Protein AF-T1CBR9-F1 (afdb_monomer_lite)

pLDDT: mean 88.5, std 10.38, range [43.47, 97.81]

Structure (mmCIF, N/CA/C/O backbone):
data_AF-T1CBR9-F1
#
_entry.id   AF-T1CBR9-F1
#
loop_
_atom_site.group_PDB
_atom_site.id
_atom_site.type_symbol
_atom_site.label_atom_id
_atom_site.label_alt_id
_atom_site.label_comp_id
_atom_site.label_asym_id
_atom_site.label_entity_id
_atom_site.label_seq_id
_atom_site.pdbx_PDB_ins_code
_atom_site.Cartn_x
_atom_site.Cartn_y
_atom_site.Cartn_z
_atom_site.occupancy
_atom_site.B_iso_or_equiv
_atom_site.auth_seq_id
_atom_site.auth_comp_id
_atom_site.auth_asym_id
_atom_site.auth_atom_id
_atom_site.pdbx_PDB_model_num
ATOM 1 N N . TYR A 1 1 ? -6.348 -20.360 -2.034 1.00 46.31 1 TYR A N 1
ATOM 2 C CA . TYR A 1 1 ? -5.785 -20.995 -3.241 1.00 46.31 1 TYR A CA 1
ATOM 3 C C . TYR A 1 1 ? -4.478 -20.282 -3.532 1.00 46.31 1 TYR A C 1
ATOM 5 O O . TYR A 1 1 ? -4.525 -19.075 -3.687 1.00 46.31 1 TYR A O 1
ATOM 13 N N . TYR A 1 2 ? -3.333 -20.957 -3.460 1.00 43.47 2 TYR A N 1
ATOM 14 C CA . TYR A 1 2 ? -2.035 -20.371 -3.812 1.00 43.47 2 TYR A CA 1
ATOM 15 C C . TYR A 1 2 ? -1.711 -20.786 -5.248 1.00 43.47 2 TYR A C 1
ATOM 17 O O . TYR A 1 2 ? -1.922 -21.949 -5.593 1.00 43.47 2 TYR A O 1
ATOM 25 N N . TYR A 1 3 ? -1.219 -19.871 -6.085 1.00 48.34 3 TYR A N 1
ATOM 26 C CA . TYR A 1 3 ? -0.708 -20.262 -7.396 1.00 48.34 3 TYR A CA 1
ATOM 27 C C . TYR A 1 3 ? 0.531 -21.144 -7.201 1.00 48.34 3 TYR A C 1
ATOM 29 O O . TYR A 1 3 ? 1.512 -20.715 -6.599 1.00 48.34 3 TYR A O 1
ATOM 37 N N . LEU A 1 4 ? 0.485 -22.379 -7.708 1.00 58.00 4 LEU A N 1
ATOM 38 C CA . LEU A 1 4 ? 1.642 -23.286 -7.740 1.00 58.00 4 LEU A CA 1
ATOM 39 C C . LEU A 1 4 ? 2.726 -22.793 -8.716 1.00 58.00 4 LEU A C 1
ATOM 41 O O . LEU A 1 4 ? 3.880 -23.195 -8.616 1.00 58.00 4 LEU A O 1
ATOM 45 N N . GLN A 1 5 ? 2.356 -21.893 -9.627 1.00 50.75 5 GLN A N 1
ATOM 46 C CA . GLN A 1 5 ? 3.235 -21.210 -10.562 1.00 50.75 5 GLN A CA 1
ATOM 47 C C . GLN A 1 5 ? 2.623 -19.837 -10.861 1.00 50.75 5 GLN A C 1
ATOM 49 O O . GLN A 1 5 ? 1.450 -19.757 -11.219 1.00 50.75 5 GLN A O 1
ATOM 54 N N . ALA A 1 6 ? 3.383 -18.759 -10.664 1.00 61.00 6 ALA A N 1
ATOM 55 C CA . ALA A 1 6 ? 2.936 -17.417 -11.026 1.00 61.00 6 ALA A CA 1
ATOM 56 C C . ALA A 1 6 ? 2.775 -17.347 -12.554 1.00 61.00 6 ALA A C 1
ATOM 58 O O . ALA A 1 6 ? 3.758 -17.623 -13.251 1.00 61.00 6 ALA A O 1
ATOM 59 N N . PRO A 1 7 ? 1.582 -17.039 -13.096 1.00 63.16 7 PRO A N 1
ATOM 60 C CA . PRO A 1 7 ? 1.434 -16.843 -14.529 1.00 63.16 7 PRO A CA 1
ATOM 61 C C . PRO A 1 7 ? 2.343 -15.688 -14.957 1.00 63.16 7 PRO A C 1
ATOM 63 O O . PRO A 1 7 ? 2.210 -14.549 -14.499 1.00 63.16 7 PRO A O 1
ATOM 66 N N . GLN A 1 8 ? 3.319 -16.032 -15.790 1.00 75.19 8 GLN A N 1
ATOM 67 C CA . GLN A 1 8 ? 4.311 -15.127 -16.336 1.00 75.19 8 GLN A CA 1
ATOM 68 C C . GLN A 1 8 ? 4.245 -15.245 -17.854 1.00 75.19 8 GLN A C 1
ATOM 70 O O . GLN A 1 8 ? 4.547 -16.299 -18.413 1.00 75.19 8 GLN A O 1
ATOM 75 N N . GLU A 1 9 ? 3.872 -14.155 -18.508 1.00 84.50 9 GLU A N 1
ATOM 76 C CA . GLU A 1 9 ? 3.937 -14.017 -19.956 1.00 84.50 9 GLU A CA 1
ATOM 77 C C . GLU A 1 9 ? 5.184 -13.213 -20.309 1.00 84.50 9 GLU A C 1
ATOM 79 O O . GLU A 1 9 ? 5.493 -12.195 -19.682 1.00 84.50 9 GLU A O 1
ATOM 84 N N . GLN A 1 10 ? 5.940 -13.693 -21.294 1.00 88.69 10 GLN A N 1
ATOM 85 C CA . GLN A 1 10 ? 7.157 -13.029 -21.731 1.00 88.69 10 GLN A CA 1
ATOM 86 C C . GLN A 1 10 ? 7.245 -13.016 -23.253 1.00 88.69 10 GLN A C 1
ATOM 88 O O . GLN A 1 10 ? 7.215 -14.064 -23.898 1.00 88.69 10 GLN A O 1
ATOM 93 N N . TRP A 1 11 ? 7.420 -11.820 -23.804 1.00 90.19 11 TRP A N 1
ATOM 94 C CA . TRP A 1 11 ? 7.692 -11.580 -25.212 1.00 90.19 11 TRP A CA 1
ATOM 95 C C . TRP A 1 11 ? 9.107 -11.052 -25.356 1.00 90.19 11 TRP A C 1
ATOM 97 O O . TRP A 1 11 ? 9.492 -10.095 -24.688 1.00 90.19 11 TRP A O 1
ATOM 107 N N . TYR A 1 12 ? 9.886 -11.658 -26.244 1.00 92.38 12 TYR A N 1
ATOM 108 C CA . TYR A 1 12 ? 11.227 -11.185 -26.541 1.00 92.38 12 TYR A CA 1
ATOM 109 C C . TYR A 1 12 ? 11.427 -11.079 -28.048 1.00 92.38 12 TYR A C 1
ATOM 111 O O . TYR A 1 12 ? 10.974 -11.925 -28.818 1.00 92.38 12 TYR A O 1
ATOM 119 N N . ALA A 1 13 ? 12.126 -10.030 -28.461 1.00 95.06 13 ALA A N 1
ATOM 120 C CA . ALA A 1 13 ? 12.614 -9.862 -29.815 1.00 95.06 13 ALA A CA 1
ATOM 121 C C . ALA A 1 13 ? 14.115 -9.599 -29.751 1.00 95.06 13 ALA A C 1
ATOM 123 O O . ALA A 1 13 ? 14.583 -8.773 -28.966 1.00 95.06 13 ALA A O 1
ATOM 124 N N . TYR A 1 14 ? 14.864 -10.321 -30.574 1.00 95.88 14 TYR A N 1
ATOM 125 C CA . TYR A 1 14 ? 16.307 -10.194 -30.684 1.00 95.88 14 TYR A CA 1
ATOM 126 C C . TYR A 1 14 ? 16.679 -10.097 -32.157 1.00 95.88 14 TYR A C 1
ATOM 128 O O . TYR A 1 14 ? 16.212 -10.894 -32.971 1.00 95.88 14 TYR A O 1
ATOM 136 N N . SER A 1 15 ? 17.520 -9.126 -32.488 1.00 96.44 15 SER A N 1
ATOM 137 C CA . SER A 1 15 ? 18.059 -8.952 -33.829 1.00 96.44 15 SER A CA 1
ATOM 138 C C . SER A 1 15 ? 19.529 -8.595 -33.740 1.00 96.44 15 SER A C 1
ATOM 140 O O . SER A 1 15 ? 19.919 -7.732 -32.956 1.00 96.44 15 SER A O 1
ATOM 142 N N . GLN A 1 16 ? 20.333 -9.224 -34.586 1.00 96.19 16 GLN A N 1
ATOM 143 C CA . GLN A 1 16 ? 21.745 -8.918 -34.738 1.00 96.19 16 GLN A CA 1
ATOM 144 C C . GLN A 1 16 ? 22.075 -8.816 -36.222 1.00 96.19 16 GLN A C 1
ATOM 146 O O . GLN A 1 16 ? 21.581 -9.605 -37.028 1.00 96.19 16 GLN A O 1
ATOM 151 N N . ALA A 1 17 ? 22.903 -7.840 -36.581 1.00 95.88 17 ALA A N 1
ATOM 152 C CA . ALA A 1 17 ? 23.369 -7.662 -37.945 1.00 95.88 17 ALA A CA 1
ATOM 153 C C . ALA A 1 17 ? 24.861 -7.340 -37.970 1.00 95.88 17 ALA A C 1
ATOM 155 O O . ALA A 1 17 ? 25.377 -6.628 -37.110 1.00 95.88 17 ALA A O 1
ATOM 156 N N . HIS A 1 18 ? 25.527 -7.847 -39.003 1.00 95.00 18 HIS A N 1
ATOM 157 C CA . HIS A 1 18 ? 26.923 -7.564 -39.298 1.00 95.00 18 HIS A CA 1
ATOM 158 C C . HIS A 1 18 ? 27.036 -7.131 -40.749 1.00 95.00 18 HIS A C 1
ATOM 160 O O . HIS A 1 18 ? 26.486 -7.779 -41.642 1.00 95.00 18 HIS A O 1
ATOM 166 N N . TYR A 1 19 ? 27.758 -6.047 -40.991 1.00 95.12 19 TYR A N 1
ATOM 167 C CA . TYR A 1 19 ? 27.952 -5.526 -42.331 1.00 95.12 19 TYR A CA 1
ATOM 168 C C . TYR A 1 19 ? 29.403 -5.124 -42.546 1.00 95.12 19 TYR A C 1
ATOM 170 O O . TYR A 1 19 ? 29.947 -4.285 -41.835 1.00 95.12 19 TYR A O 1
ATOM 178 N N . ARG A 1 20 ? 30.042 -5.708 -43.559 1.00 95.62 20 ARG A N 1
ATOM 179 C CA . ARG A 1 20 ? 31.392 -5.321 -43.972 1.00 95.62 20 ARG A CA 1
ATOM 180 C C . ARG A 1 20 ? 31.287 -4.262 -45.051 1.00 95.62 20 ARG A C 1
ATOM 182 O O . ARG A 1 20 ? 30.868 -4.563 -46.165 1.00 95.62 20 ARG A O 1
ATOM 189 N N . PHE A 1 21 ? 31.696 -3.037 -44.734 1.00 90.06 21 PHE A N 1
ATOM 190 C CA . PHE A 1 21 ? 31.757 -1.972 -45.734 1.00 90.06 21 PHE A CA 1
ATOM 191 C C . PHE A 1 21 ? 32.837 -2.260 -46.780 1.00 90.06 21 PHE A C 1
ATOM 193 O O . PHE A 1 21 ? 32.664 -1.952 -47.956 1.00 90.06 21 PHE A O 1
ATOM 200 N N . ASN A 1 22 ? 33.957 -2.840 -46.347 1.00 89.50 22 ASN A N 1
ATOM 201 C CA . ASN A 1 22 ? 35.072 -3.276 -47.184 1.00 89.50 22 ASN A CA 1
ATOM 202 C C . ASN A 1 22 ? 35.927 -4.302 -46.408 1.00 89.50 22 ASN A C 1
ATOM 204 O O . ASN A 1 22 ? 35.535 -4.757 -45.335 1.00 89.50 22 ASN A O 1
ATOM 208 N N . SER A 1 23 ? 37.104 -4.667 -46.925 1.00 87.81 23 SER A N 1
ATOM 209 C CA . SER A 1 23 ? 38.013 -5.619 -46.262 1.00 87.81 23 SER A CA 1
ATOM 210 C C . SER A 1 23 ? 38.654 -5.106 -44.963 1.00 87.81 23 SER A C 1
ATOM 212 O O . SER A 1 23 ? 39.311 -5.882 -44.281 1.00 87.81 23 SER A O 1
ATOM 214 N N . HIS A 1 24 ? 38.479 -3.827 -44.622 1.00 89.25 24 HIS A N 1
ATOM 215 C CA . HIS A 1 24 ? 39.166 -3.142 -43.525 1.00 89.25 24 HIS A CA 1
ATOM 216 C C . HIS A 1 24 ? 38.219 -2.605 -42.443 1.00 89.25 24 HIS A C 1
ATOM 218 O O . HIS A 1 24 ? 38.698 -2.242 -41.373 1.00 89.25 24 HIS A O 1
ATOM 224 N N . VAL A 1 25 ? 36.905 -2.529 -42.697 1.00 93.62 25 VAL A N 1
ATOM 225 C CA . VAL A 1 25 ? 35.908 -1.976 -41.764 1.00 93.62 25 VAL A CA 1
ATOM 226 C C . VAL A 1 25 ? 34.647 -2.839 -41.741 1.00 93.62 25 VAL A C 1
ATOM 228 O O . VAL A 1 25 ? 34.012 -3.076 -42.775 1.00 93.62 25 VAL A O 1
ATOM 231 N N . GLU A 1 26 ? 34.258 -3.253 -40.540 1.00 96.44 26 GLU A N 1
ATOM 232 C CA . GLU A 1 26 ? 33.052 -4.017 -40.240 1.00 96.44 26 GLU A CA 1
ATOM 233 C C . GLU A 1 26 ? 32.201 -3.270 -39.207 1.00 96.44 26 GLU A C 1
ATOM 235 O O . GLU A 1 26 ? 32.718 -2.706 -38.243 1.00 96.44 26 GLU A O 1
ATOM 240 N N . PHE A 1 27 ? 30.894 -3.275 -39.433 1.00 96.75 27 PHE A N 1
ATOM 241 C CA . PHE A 1 27 ? 29.864 -2.804 -38.523 1.00 96.75 27 PHE A CA 1
ATOM 242 C C . PHE A 1 27 ? 29.137 -3.986 -37.906 1.00 96.75 27 PHE A C 1
ATOM 244 O O . PHE A 1 27 ? 28.814 -4.950 -38.605 1.00 96.75 27 PHE A O 1
ATOM 251 N N . ASP A 1 28 ? 28.830 -3.880 -36.624 1.00 97.19 28 ASP A N 1
ATOM 252 C CA . ASP A 1 28 ? 27.973 -4.804 -35.904 1.00 97.19 28 ASP A CA 1
ATOM 253 C C . ASP A 1 28 ? 26.889 -4.036 -35.148 1.00 97.19 28 ASP A C 1
ATOM 255 O O . ASP A 1 28 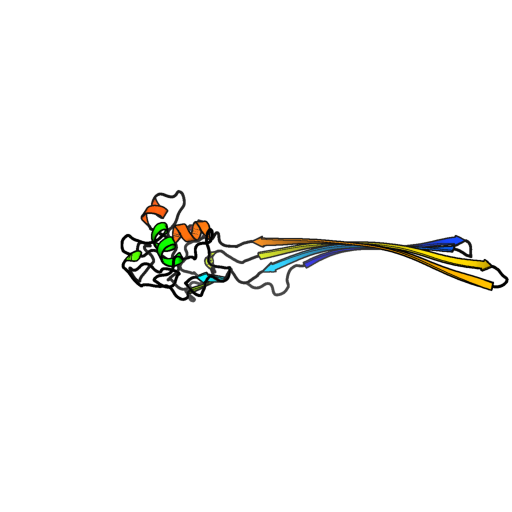? 27.087 -2.908 -34.704 1.00 97.19 28 ASP A O 1
ATOM 259 N N . THR A 1 29 ? 25.701 -4.620 -35.043 1.00 97.38 29 THR A N 1
ATOM 260 C CA . THR A 1 29 ? 24.634 -4.064 -34.215 1.00 97.38 29 THR A CA 1
ATOM 261 C C . THR A 1 29 ? 23.793 -5.169 -33.612 1.00 97.38 29 THR A C 1
ATOM 263 O O . THR A 1 29 ? 23.554 -6.201 -34.244 1.00 97.38 29 THR A O 1
ATOM 266 N N . THR A 1 30 ? 23.343 -4.941 -32.383 1.00 97.81 30 THR A N 1
ATOM 267 C CA . THR A 1 30 ? 22.457 -5.832 -31.641 1.00 97.81 30 THR A CA 1
ATOM 268 C C . THR A 1 30 ? 21.303 -5.025 -31.066 1.00 97.81 30 THR A C 1
ATOM 270 O O . THR A 1 30 ? 21.506 -3.977 -30.459 1.00 97.81 30 THR A O 1
ATOM 273 N N . VAL A 1 31 ? 20.083 -5.524 -31.228 1.00 97.44 31 VAL A N 1
ATOM 274 C CA . VAL A 1 31 ? 18.867 -4.937 -30.665 1.00 97.44 31 VAL A CA 1
ATOM 275 C C . VAL A 1 31 ? 18.120 -6.017 -29.902 1.00 97.44 31 VAL A C 1
ATOM 277 O O . VAL A 1 31 ? 17.902 -7.113 -30.421 1.00 97.44 31 VAL A O 1
ATOM 280 N N . LEU A 1 32 ? 17.718 -5.706 -28.673 1.00 96.88 32 LEU A N 1
ATOM 281 C CA . LEU A 1 32 ? 16.904 -6.580 -27.843 1.00 96.88 32 LEU A CA 1
ATOM 282 C C . LEU A 1 32 ? 15.733 -5.801 -27.253 1.00 96.88 32 LEU A C 1
ATOM 284 O O . LEU A 1 32 ? 15.892 -4.717 -26.693 1.00 96.88 32 LEU A O 1
ATOM 288 N N . TYR A 1 33 ? 14.553 -6.397 -27.350 1.00 96.50 33 TYR A N 1
ATOM 289 C CA . TYR A 1 33 ? 13.354 -5.969 -26.651 1.00 96.50 33 TYR A CA 1
ATOM 290 C C . TYR A 1 33 ? 12.824 -7.137 -25.828 1.00 96.50 33 TYR A C 1
ATOM 292 O O . TYR A 1 33 ? 12.762 -8.266 -26.313 1.00 96.50 33 TYR A O 1
ATOM 300 N N . ASN A 1 34 ? 12.462 -6.870 -24.581 1.00 95.25 34 ASN A N 1
ATOM 301 C CA . ASN A 1 34 ? 11.845 -7.843 -23.694 1.00 95.25 34 ASN A CA 1
ATOM 302 C C . ASN A 1 34 ? 10.672 -7.183 -22.971 1.00 95.25 34 ASN A C 1
ATOM 304 O O . ASN A 1 34 ? 10.862 -6.144 -22.336 1.00 95.25 34 ASN A O 1
ATOM 308 N N . ASP A 1 35 ? 9.497 -7.794 -23.048 1.00 94.62 35 ASP A N 1
ATOM 309 C CA . ASP A 1 35 ? 8.304 -7.430 -22.291 1.00 94.62 35 ASP A CA 1
ATOM 310 C C . ASP A 1 35 ? 7.904 -8.616 -21.421 1.00 94.62 35 ASP A C 1
ATOM 312 O O . ASP A 1 35 ? 7.740 -9.735 -21.913 1.00 94.62 35 ASP A O 1
ATOM 316 N N . ARG A 1 36 ? 7.798 -8.387 -20.118 1.00 93.62 36 ARG A N 1
ATOM 317 C CA . ARG A 1 36 ? 7.441 -9.413 -19.147 1.00 93.62 36 ARG A CA 1
ATOM 318 C C . ARG A 1 36 ? 6.308 -8.909 -18.275 1.00 93.62 36 ARG A C 1
ATOM 320 O O . ARG A 1 36 ? 6.536 -8.033 -17.436 1.00 93.62 36 ARG A O 1
ATOM 327 N N . THR A 1 37 ? 5.169 -9.577 -18.384 1.00 91.06 37 THR A N 1
ATOM 328 C CA . THR A 1 37 ? 4.030 -9.424 -17.483 1.00 91.06 37 THR A CA 1
ATOM 329 C C . THR A 1 37 ? 3.992 -10.610 -16.532 1.00 91.06 37 THR A C 1
ATOM 331 O O . THR A 1 37 ? 4.093 -11.769 -16.934 1.00 91.06 37 THR A O 1
ATOM 334 N N . SER A 1 38 ? 3.886 -10.332 -15.241 1.00 89.50 38 SER A N 1
ATOM 335 C CA . SER A 1 38 ? 3.845 -11.348 -14.193 1.00 89.50 38 SER A CA 1
ATOM 336 C C . SER A 1 38 ? 2.761 -10.998 -13.198 1.00 89.50 38 SER A C 1
ATOM 338 O O . SER A 1 38 ? 2.690 -9.858 -12.741 1.00 89.50 38 SER A O 1
ATOM 340 N N . GLN A 1 39 ? 1.979 -11.992 -12.789 1.00 88.38 39 GLN A N 1
ATOM 341 C CA . GLN A 1 39 ? 1.039 -11.846 -11.685 1.00 88.38 39 GLN A CA 1
ATOM 342 C C . GLN A 1 39 ? 1.341 -12.857 -10.590 1.00 88.38 39 GLN A C 1
ATOM 344 O O . GLN A 1 39 ? 1.513 -14.050 -10.834 1.00 88.38 39 GLN A O 1
ATOM 349 N N . THR A 1 40 ? 1.391 -12.369 -9.357 1.00 85.50 40 THR A N 1
ATOM 350 C CA . THR A 1 40 ? 1.575 -13.201 -8.170 1.00 85.50 40 THR A CA 1
ATOM 351 C C . THR A 1 40 ? 0.431 -12.958 -7.204 1.00 85.50 40 THR A C 1
ATOM 353 O O . THR A 1 40 ? -0.039 -11.833 -7.035 1.00 85.50 40 THR A O 1
ATOM 356 N N . GLN A 1 41 ? -0.018 -14.031 -6.562 1.00 84.50 41 GLN A N 1
ATOM 357 C CA . GLN A 1 41 ? -0.958 -13.929 -5.461 1.00 84.50 41 GLN A CA 1
ATOM 358 C C . GLN A 1 41 ? -0.182 -13.918 -4.158 1.00 84.50 41 GLN A C 1
ATOM 360 O O . GLN A 1 41 ? 0.479 -14.896 -3.799 1.00 84.50 41 GLN A O 1
ATOM 365 N N . LEU A 1 42 ? -0.281 -12.801 -3.456 1.00 80.81 42 LEU A N 1
ATOM 366 C CA . LEU A 1 42 ? 0.294 -12.625 -2.140 1.00 80.81 42 LEU A CA 1
ATOM 367 C C . LEU A 1 42 ? -0.701 -13.095 -1.078 1.00 80.81 42 LEU A C 1
ATOM 369 O O . LEU A 1 42 ? -1.901 -13.255 -1.314 1.00 80.81 42 LEU A O 1
ATOM 373 N N . ALA A 1 43 ? -0.188 -13.308 0.132 1.00 78.38 43 ALA A N 1
ATOM 374 C CA . ALA A 1 43 ? -1.065 -13.400 1.285 1.00 78.38 43 ALA A CA 1
ATOM 375 C C . ALA A 1 43 ? -1.891 -12.102 1.414 1.00 78.38 43 ALA A C 1
ATOM 377 O O . ALA A 1 43 ? -1.361 -11.029 1.084 1.00 78.38 43 ALA A O 1
ATOM 378 N N . PRO A 1 44 ? -3.139 -12.189 1.911 1.00 78.19 44 PRO A N 1
ATOM 379 C CA . PRO A 1 44 ? -3.932 -11.010 2.237 1.00 78.19 44 PRO A CA 1
ATOM 380 C C . PRO A 1 44 ? -3.172 -10.063 3.160 1.00 78.19 44 PRO A C 1
ATOM 382 O O . PRO A 1 44 ? -2.313 -10.511 3.936 1.00 78.19 44 PRO A O 1
ATOM 385 N N . THR A 1 45 ? -3.457 -8.768 3.044 1.00 78.88 45 THR A N 1
ATOM 386 C CA . THR A 1 45 ? -2.690 -7.738 3.740 1.00 78.88 45 THR A CA 1
ATOM 387 C C . THR A 1 45 ? -2.732 -7.970 5.251 1.00 78.88 45 THR A C 1
ATOM 389 O O . THR A 1 45 ? -3.790 -8.268 5.821 1.00 78.88 45 THR A O 1
ATOM 392 N N . PRO A 1 46 ? -1.577 -7.887 5.931 1.00 80.62 46 PRO A N 1
ATOM 393 C CA . PRO A 1 46 ? -1.558 -7.882 7.378 1.00 80.62 46 PRO A CA 1
ATOM 394 C C . PRO A 1 46 ? -2.010 -6.511 7.885 1.00 80.62 46 PRO A C 1
ATOM 396 O O . PRO A 1 46 ? -1.362 -5.499 7.630 1.00 80.62 46 PRO A O 1
ATOM 399 N N . LEU A 1 47 ? -3.079 -6.493 8.670 1.00 84.44 47 LEU A N 1
ATOM 400 C CA . LEU A 1 47 ? -3.407 -5.366 9.523 1.00 84.44 47 LEU A CA 1
ATOM 401 C C . LEU A 1 47 ? -2.558 -5.465 10.790 1.00 84.44 47 LEU A C 1
ATOM 403 O O . LEU A 1 47 ? -2.599 -6.484 11.483 1.00 84.44 47 LEU A O 1
ATOM 407 N N . VAL A 1 48 ? -1.794 -4.417 11.088 1.00 86.00 48 VAL A N 1
ATOM 408 C CA . VAL A 1 48 ? -0.966 -4.307 12.296 1.00 86.00 48 VAL A CA 1
ATOM 409 C C . VAL A 1 48 ? -1.304 -2.984 12.973 1.00 86.00 48 VAL A C 1
ATOM 411 O O . VAL A 1 48 ? -1.103 -1.926 12.386 1.00 86.00 48 VAL A O 1
ATOM 414 N N . MET A 1 49 ? -1.840 -3.032 14.190 1.00 88.31 49 MET A N 1
ATOM 415 C CA . MET A 1 49 ? -2.348 -1.863 14.914 1.00 88.31 49 MET A CA 1
ATOM 416 C C . MET A 1 49 ? -1.774 -1.768 16.328 1.00 88.31 49 MET A C 1
ATOM 418 O O . MET A 1 49 ? -1.246 -2.742 16.870 1.00 88.31 49 MET A O 1
ATOM 422 N N . GLY A 1 50 ? -1.948 -0.600 16.946 1.00 88.56 50 GLY A N 1
ATOM 423 C CA . GLY A 1 50 ? -1.560 -0.333 18.329 1.00 88.56 50 GLY A CA 1
ATOM 424 C C . GLY A 1 50 ? -0.267 0.467 18.451 1.00 88.56 50 GLY A C 1
ATOM 425 O O . GLY A 1 50 ? 0.409 0.742 17.456 1.00 88.56 50 GLY A O 1
ATOM 426 N N . ALA A 1 51 ? 0.091 0.806 19.689 1.00 87.19 51 ALA A N 1
ATOM 427 C CA . ALA A 1 51 ? 1.229 1.661 20.026 1.00 87.19 51 ALA A CA 1
ATOM 428 C C . ALA A 1 51 ? 2.577 1.141 19.494 1.00 87.19 51 ALA A C 1
ATOM 430 O O . ALA A 1 51 ? 3.458 1.938 19.177 1.00 87.19 51 ALA A O 1
ATOM 431 N N . PHE A 1 52 ? 2.726 -0.181 19.359 1.00 78.94 52 PHE A N 1
ATOM 432 C CA . PHE A 1 52 ? 3.913 -0.830 18.788 1.00 78.94 52 PHE A CA 1
ATOM 433 C C . PHE A 1 52 ? 3.666 -1.461 17.410 1.00 78.94 52 PHE A C 1
ATOM 435 O O . PHE A 1 52 ? 4.590 -1.996 16.803 1.00 78.94 52 PHE A O 1
ATOM 442 N N . GLY A 1 53 ? 2.427 -1.423 16.913 1.00 63.56 53 GLY A N 1
ATOM 443 C CA . GLY A 1 53 ? 2.037 -2.061 15.655 1.00 63.56 53 GLY A CA 1
ATOM 444 C C . GLY A 1 53 ? 2.153 -1.168 14.423 1.00 63.56 53 GLY A C 1
ATOM 445 O O . GLY A 1 53 ? 2.257 -1.662 13.304 1.00 63.56 53 GLY A O 1
ATOM 446 N N . ALA A 1 54 ? 2.187 0.150 14.595 1.00 60.53 54 ALA A N 1
ATOM 447 C CA . ALA A 1 54 ? 2.058 1.087 13.484 1.00 60.53 54 ALA A CA 1
ATOM 448 C C . ALA A 1 54 ? 3.380 1.442 12.771 1.00 60.53 54 ALA A C 1
ATOM 450 O O . ALA A 1 54 ? 3.606 2.585 12.371 1.00 60.53 54 ALA A O 1
ATOM 451 N N . ILE A 1 55 ? 4.240 0.448 12.539 1.00 54.47 55 ILE A N 1
ATOM 452 C CA . ILE A 1 55 ? 5.386 0.583 11.629 1.00 54.47 55 ILE A CA 1
ATOM 453 C C . ILE A 1 55 ? 4.892 0.293 10.197 1.00 54.47 55 ILE A C 1
ATOM 455 O O . ILE A 1 55 ? 5.103 -0.784 9.651 1.00 54.47 55 ILE A O 1
ATOM 459 N N . GLY A 1 56 ? 4.155 1.243 9.609 1.00 55.28 56 GLY A N 1
ATOM 460 C CA . GLY A 1 56 ? 3.850 1.293 8.168 1.00 55.28 56 GLY A CA 1
ATOM 461 C C . GLY A 1 56 ? 2.522 0.697 7.666 1.00 55.28 56 GLY A C 1
ATOM 462 O O . GLY A 1 56 ? 2.152 1.014 6.542 1.00 55.28 56 GLY A O 1
ATOM 463 N N . TYR A 1 57 ? 1.780 -0.092 8.458 1.00 61.59 57 TYR A N 1
ATOM 464 C CA . TYR A 1 57 ? 0.587 -0.829 7.968 1.00 61.59 57 TYR A CA 1
ATOM 465 C C . TYR A 1 57 ? -0.742 -0.509 8.677 1.00 61.59 57 TYR A C 1
ATOM 467 O O . TYR A 1 57 ? -1.782 -1.032 8.294 1.00 61.59 57 TYR A O 1
ATOM 475 N N . GLY A 1 58 ? -0.737 0.349 9.700 1.00 73.31 58 GLY A N 1
ATOM 476 C CA . GLY A 1 58 ? -1.926 0.629 10.516 1.00 73.31 58 GLY A CA 1
ATOM 477 C C . GLY A 1 58 ? -2.098 2.096 10.863 1.00 73.31 58 GLY A C 1
ATOM 478 O O . GLY A 1 58 ? -2.340 2.423 12.021 1.00 73.31 58 GLY A O 1
ATOM 479 N N . SER A 1 59 ? -1.917 2.985 9.887 1.00 86.00 59 SER A N 1
ATOM 480 C CA . SER A 1 59 ? -2.110 4.427 10.057 1.00 86.00 59 SER A CA 1
ATOM 481 C C . SER A 1 59 ? -3.052 4.977 8.994 1.00 86.00 59 SER A C 1
ATOM 483 O O . SER A 1 59 ? -2.988 4.585 7.828 1.00 86.00 59 SER A O 1
ATOM 485 N N . ALA A 1 60 ? -3.906 5.904 9.406 1.00 86.69 60 ALA A N 1
ATOM 486 C CA . ALA A 1 60 ? -4.821 6.660 8.574 1.00 86.69 60 ALA A CA 1
ATOM 487 C C . ALA A 1 60 ? -4.501 8.146 8.734 1.00 86.69 60 ALA A C 1
ATOM 489 O O . ALA A 1 60 ? -4.616 8.696 9.830 1.00 86.69 60 ALA A O 1
ATOM 490 N N . ASN A 1 61 ? -4.071 8.803 7.652 1.00 85.94 61 ASN A N 1
ATOM 491 C CA . ASN A 1 61 ? -3.710 10.228 7.663 1.00 85.94 61 ASN A CA 1
ATOM 492 C C . ASN A 1 61 ? -2.714 10.604 8.783 1.00 85.94 61 ASN A C 1
ATOM 494 O O . ASN A 1 61 ? -2.858 11.626 9.448 1.00 85.94 61 ASN A O 1
ATOM 498 N N . GLY A 1 62 ? -1.716 9.747 9.030 1.00 86.56 62 GLY A N 1
ATOM 499 C CA . GLY A 1 62 ? -0.701 9.963 10.068 1.00 86.56 62 GLY A CA 1
ATOM 500 C C . GLY A 1 62 ? -1.137 9.605 11.495 1.00 86.56 62 GLY A C 1
ATOM 501 O O . GLY A 1 62 ? -0.315 9.698 12.404 1.00 86.56 62 GLY A O 1
ATOM 502 N N . THR A 1 63 ? -2.378 9.155 11.699 1.00 89.31 63 THR A N 1
ATOM 503 C CA . THR A 1 63 ? -2.895 8.691 12.996 1.00 89.31 63 THR A CA 1
ATOM 504 C C . THR A 1 63 ? -3.012 7.171 13.016 1.00 89.31 63 THR A C 1
ATOM 506 O O . THR A 1 63 ? -3.595 6.582 12.110 1.00 89.31 63 THR A O 1
ATOM 509 N N . PHE A 1 64 ? -2.478 6.516 14.045 1.00 91.81 64 PHE A N 1
ATOM 510 C CA . PHE A 1 64 ? -2.539 5.059 14.167 1.00 91.81 64 PHE A CA 1
ATOM 511 C C . PHE A 1 64 ? -3.980 4.570 14.355 1.00 91.81 64 PHE A C 1
ATOM 513 O O . PHE A 1 64 ? -4.816 5.257 14.943 1.00 91.81 64 PHE A O 1
ATOM 520 N N . LEU A 1 65 ? -4.269 3.374 13.847 1.00 92.12 65 LEU A N 1
ATOM 521 C CA . LEU A 1 65 ? -5.579 2.744 13.953 1.00 92.12 65 LEU A CA 1
ATOM 522 C C . LEU A 1 65 ? -5.794 2.194 15.359 1.00 92.12 65 LEU A C 1
ATOM 524 O O . LEU A 1 65 ? -4.972 1.437 15.877 1.00 92.12 65 LEU A O 1
ATOM 528 N N . GLY A 1 66 ? -6.922 2.573 15.944 1.00 92.69 66 GLY A N 1
ATOM 529 C CA . GLY A 1 66 ? -7.421 2.092 17.226 1.00 92.69 66 GLY A CA 1
ATOM 530 C C . GLY A 1 66 ? -8.908 1.807 17.112 1.00 92.69 66 GLY A C 1
ATOM 531 O O . GLY A 1 66 ? -9.484 1.967 16.035 1.00 92.69 66 GLY A O 1
ATOM 532 N N . VAL A 1 67 ? -9.533 1.417 18.217 1.00 94.81 67 VAL A N 1
ATOM 533 C CA . VAL A 1 67 ? -10.966 1.097 18.232 1.00 94.81 67 VAL A CA 1
ATOM 534 C C . VAL A 1 67 ? -11.664 1.903 19.315 1.00 94.81 67 VAL A C 1
ATOM 536 O O . VAL A 1 67 ? -11.266 1.849 20.476 1.00 94.81 67 VAL A O 1
ATOM 539 N N . SER A 1 68 ? -12.708 2.645 18.947 1.00 96.06 68 SER A N 1
ATOM 540 C CA . SER A 1 68 ? -13.513 3.394 19.916 1.00 96.06 68 SER A CA 1
ATOM 541 C C . SER A 1 68 ? -14.242 2.449 20.872 1.00 96.06 68 SER A C 1
ATOM 543 O O . SER A 1 68 ? -14.719 1.387 20.460 1.00 96.06 68 SER A O 1
ATOM 545 N N . ALA A 1 69 ? -14.425 2.858 22.129 1.00 95.94 69 ALA A N 1
ATOM 546 C CA . ALA A 1 69 ? -15.283 2.155 23.088 1.00 95.94 69 ALA A CA 1
ATOM 547 C C . ALA A 1 69 ? -16.728 2.017 22.582 1.00 95.94 69 ALA A C 1
ATOM 549 O O . ALA A 1 69 ? -17.432 1.076 22.932 1.00 95.94 69 ALA A O 1
ATOM 550 N N . SER A 1 70 ? -17.170 2.967 21.751 1.00 95.81 70 SER A N 1
ATOM 551 C CA . SER A 1 70 ? -18.533 3.006 21.216 1.00 95.81 70 SER A CA 1
ATOM 552 C C . SER A 1 70 ? -18.762 2.098 20.005 1.00 95.81 70 SER A C 1
ATOM 554 O O . SER A 1 70 ? -19.907 1.944 19.580 1.00 95.81 70 SER A O 1
ATOM 556 N N . ASN A 1 71 ? -17.709 1.503 19.435 1.00 95.62 71 ASN A N 1
ATOM 557 C CA . ASN A 1 71 ? -17.867 0.553 18.341 1.00 95.62 71 ASN A CA 1
ATOM 558 C C . ASN A 1 71 ? -18.631 -0.690 18.852 1.00 95.62 71 ASN A C 1
ATOM 560 O O . ASN A 1 71 ? -18.203 -1.289 19.838 1.00 95.62 71 ASN A O 1
ATOM 564 N N . PRO A 1 72 ? -19.729 -1.117 18.196 1.00 94.62 72 PRO A N 1
ATOM 565 C CA . PRO A 1 72 ? -20.584 -2.206 18.679 1.00 94.62 72 PRO A CA 1
ATOM 566 C C . PRO A 1 72 ? -19.872 -3.562 18.757 1.00 94.62 72 PRO A C 1
ATOM 568 O O . PRO A 1 72 ? -20.344 -4.459 19.452 1.00 94.62 72 PRO A O 1
ATOM 571 N N . TYR A 1 73 ? -18.751 -3.715 18.052 1.00 94.19 73 TYR A N 1
ATOM 572 C CA . TYR A 1 73 ? -17.938 -4.925 18.053 1.00 94.19 73 TYR A CA 1
ATOM 573 C C . TYR A 1 73 ? -16.780 -4.876 19.048 1.00 94.19 73 TYR A C 1
ATOM 575 O O . TYR A 1 73 ? -16.089 -5.877 19.189 1.00 94.19 73 TYR A O 1
ATOM 583 N N . ASN A 1 74 ? -16.551 -3.755 19.741 1.00 93.69 74 ASN A N 1
ATOM 584 C CA . ASN A 1 74 ? -15.524 -3.659 20.775 1.00 93.69 74 ASN A CA 1
ATOM 585 C C . ASN A 1 74 ? -16.016 -4.333 22.075 1.00 93.69 74 ASN A C 1
ATOM 587 O O . ASN A 1 74 ? -16.861 -3.766 22.771 1.00 93.69 74 ASN A O 1
ATOM 591 N N . PRO A 1 75 ? -15.488 -5.514 22.457 1.00 92.00 75 PRO A N 1
ATOM 592 C CA . PRO A 1 75 ? -15.991 -6.257 23.612 1.00 92.00 75 PRO A CA 1
ATOM 593 C C . PRO A 1 75 ? -15.487 -5.701 24.951 1.00 92.00 75 PRO A C 1
ATOM 595 O O . PRO A 1 75 ? -15.956 -6.130 26.003 1.00 92.00 75 PRO A O 1
ATOM 598 N N . PHE A 1 76 ? -14.510 -4.789 24.935 1.00 91.94 76 PHE A N 1
ATOM 599 C CA . PHE A 1 76 ? -13.852 -4.298 26.146 1.00 91.94 76 PHE A CA 1
ATOM 600 C C . PHE A 1 76 ? -14.587 -3.121 26.789 1.00 91.94 76 PHE A C 1
ATOM 602 O O . PHE A 1 76 ? -14.359 -2.834 27.960 1.00 91.94 76 PHE A O 1
ATOM 609 N N . GLY A 1 77 ? -15.451 -2.429 26.037 1.00 90.25 77 GLY A N 1
ATOM 610 C CA . GLY A 1 77 ? -16.186 -1.261 26.533 1.00 90.25 77 GLY A CA 1
ATOM 611 C C . GLY A 1 77 ? -15.301 -0.064 26.907 1.00 90.25 77 GLY A C 1
ATOM 612 O O . GLY A 1 77 ? -15.768 0.845 27.587 1.00 90.25 77 GLY A O 1
ATOM 613 N N . VAL A 1 78 ? -14.038 -0.059 26.471 1.00 93.94 78 VAL A N 1
ATOM 614 C CA . VAL A 1 78 ? -1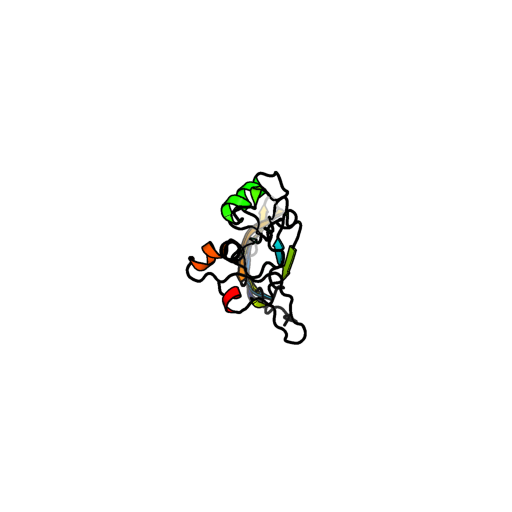3.062 1.026 26.659 1.00 93.94 78 VAL A CA 1
ATOM 615 C C . VAL A 1 78 ? -12.440 1.413 25.322 1.00 93.94 78 VAL A C 1
ATOM 617 O O . VAL A 1 78 ? -12.474 0.637 24.361 1.00 93.94 78 VAL A O 1
ATOM 620 N N . ASP A 1 79 ? -11.884 2.620 25.248 1.00 95.94 79 ASP A N 1
ATOM 621 C CA . ASP A 1 79 ? -11.202 3.091 24.048 1.00 95.94 79 ASP A CA 1
ATOM 622 C C . ASP A 1 79 ? -9.863 2.354 23.895 1.00 95.94 79 ASP A C 1
ATOM 624 O O . ASP A 1 79 ? -8.976 2.439 24.742 1.00 95.94 79 ASP A O 1
ATOM 628 N N . LEU A 1 80 ? -9.699 1.617 22.798 1.00 94.50 80 LEU A N 1
ATOM 629 C CA . LEU A 1 80 ? -8.459 0.919 22.472 1.00 94.50 80 LEU A CA 1
ATOM 630 C C . LEU A 1 80 ? -7.512 1.878 21.754 1.00 94.50 80 LEU A C 1
ATOM 632 O O . LEU A 1 80 ? -7.352 1.832 20.528 1.00 94.50 80 LEU A O 1
ATOM 636 N N . VAL A 1 81 ? -6.902 2.769 22.535 1.00 94.62 81 VAL A N 1
ATOM 637 C CA . VAL A 1 81 ? -6.061 3.849 22.015 1.00 94.62 81 VAL A CA 1
ATOM 638 C C . VAL A 1 81 ? -4.727 3.287 21.509 1.00 94.62 81 VAL A C 1
ATOM 640 O O . VAL A 1 81 ? -4.018 2.613 22.256 1.00 94.62 81 VAL A O 1
ATOM 643 N N . PRO A 1 82 ? -4.306 3.568 20.267 1.00 93.69 82 PRO A N 1
ATOM 644 C CA . PRO A 1 82 ? -3.108 2.984 19.674 1.00 93.69 82 PRO A CA 1
ATOM 645 C C . PRO A 1 82 ? -1.847 3.802 19.978 1.00 93.69 82 PRO A C 1
ATOM 647 O O . PRO A 1 82 ? -0.957 3.912 19.143 1.00 93.69 82 PRO A O 1
ATOM 650 N N . TYR A 1 83 ? -1.766 4.393 21.167 1.00 92.94 83 TYR A N 1
ATOM 651 C CA . TYR A 1 83 ? -0.634 5.194 21.624 1.00 92.94 83 TYR A CA 1
ATOM 652 C C . TYR A 1 83 ? -0.404 4.962 23.115 1.00 92.94 83 TYR A C 1
ATOM 654 O O . TYR A 1 83 ? -1.319 4.595 23.846 1.00 92.94 83 TYR A O 1
ATOM 662 N N . ILE A 1 84 ? 0.822 5.201 23.580 1.00 91.19 84 ILE A N 1
ATOM 663 C CA . ILE A 1 84 ? 1.129 5.145 25.012 1.00 91.19 84 ILE A CA 1
ATOM 664 C C . ILE A 1 84 ? 0.426 6.318 25.725 1.00 91.19 84 ILE A C 1
ATOM 666 O O . ILE A 1 84 ? 0.517 7.450 25.226 1.00 91.19 84 ILE A O 1
ATOM 670 N N . PRO A 1 85 ? -0.250 6.093 26.871 1.00 92.69 85 PRO A N 1
ATOM 671 C CA . PRO A 1 85 ? -0.909 7.156 27.624 1.00 92.69 85 PRO A CA 1
ATOM 672 C C . PRO A 1 85 ? 0.062 8.281 27.992 1.00 92.69 85 PRO A C 1
ATOM 674 O O . PRO A 1 85 ? 1.228 8.038 28.303 1.00 92.69 85 PRO A O 1
ATOM 677 N N . GLY A 1 86 ? -0.412 9.525 27.927 1.00 89.94 86 GLY A N 1
ATOM 678 C CA . GLY A 1 86 ? 0.404 10.719 28.186 1.00 89.94 86 GLY A CA 1
ATOM 679 C C . GLY A 1 86 ? 1.238 11.214 26.996 1.00 89.94 86 GLY A C 1
ATOM 680 O O . GLY A 1 86 ? 1.899 12.244 27.107 1.00 89.94 86 GLY A O 1
ATOM 681 N N . THR A 1 87 ? 1.199 10.537 25.844 1.00 91.94 87 THR A N 1
ATOM 682 C CA . THR A 1 87 ? 1.809 11.047 24.602 1.00 91.94 87 THR A CA 1
ATOM 683 C C . THR A 1 87 ? 0.860 11.978 23.842 1.00 91.94 87 THR A C 1
ATOM 685 O O . THR A 1 87 ? -0.360 11.869 23.946 1.00 91.94 87 THR A O 1
ATOM 688 N N . ALA A 1 88 ? 1.405 12.865 23.002 1.00 92.81 88 ALA A N 1
ATOM 689 C CA . ALA A 1 88 ? 0.587 13.714 22.127 1.00 92.81 88 ALA A CA 1
ATOM 690 C C . ALA A 1 88 ? -0.289 12.889 21.162 1.00 92.81 88 ALA A C 1
ATOM 692 O O . ALA A 1 88 ? -1.429 13.257 20.896 1.00 92.81 88 ALA A O 1
ATOM 693 N N . GLY A 1 89 ? 0.217 11.745 20.683 1.00 91.56 89 GLY A N 1
ATOM 694 C CA . GLY A 1 89 ? -0.542 10.825 19.833 1.00 91.56 89 GLY A CA 1
ATOM 695 C C . GLY A 1 89 ? -1.787 10.268 20.526 1.00 91.56 89 GLY A C 1
ATOM 696 O O . GLY A 1 89 ? -2.845 10.213 19.907 1.00 91.56 89 GLY A O 1
ATOM 697 N N . TYR A 1 90 ? -1.690 9.952 21.822 1.00 93.81 90 TYR A N 1
ATOM 698 C CA . TYR A 1 90 ? -2.830 9.508 22.629 1.00 93.81 90 TYR A CA 1
ATOM 699 C C . TYR A 1 90 ? -3.935 10.569 22.665 1.00 93.81 90 TYR A C 1
ATOM 701 O O . TYR A 1 90 ? -5.073 10.288 22.297 1.00 93.81 90 TYR A O 1
ATOM 709 N N . ALA A 1 91 ? -3.586 11.809 23.024 1.00 93.94 91 ALA A N 1
ATOM 710 C CA . ALA A 1 91 ? -4.547 12.910 23.094 1.00 93.94 91 ALA A CA 1
ATOM 711 C C . ALA A 1 91 ? -5.180 13.221 21.724 1.00 93.94 91 ALA A C 1
ATOM 713 O O . ALA A 1 91 ? -6.392 13.426 21.633 1.00 93.94 91 ALA A O 1
ATOM 714 N N . ASN A 1 92 ? -4.378 13.198 20.654 1.00 93.81 92 ASN A N 1
ATOM 715 C CA . ASN A 1 92 ? -4.852 13.423 19.287 1.00 93.81 92 ASN A CA 1
ATOM 716 C C . ASN A 1 92 ? -5.816 12.323 18.828 1.00 93.81 92 ASN A C 1
ATOM 718 O O . ASN A 1 92 ? -6.863 12.626 18.260 1.00 93.81 92 ASN A O 1
ATOM 722 N N . TRP A 1 93 ? -5.492 11.054 19.093 1.00 94.25 93 TRP A N 1
ATOM 723 C CA . TRP A 1 93 ? -6.382 9.945 18.760 1.00 94.25 93 TRP A CA 1
ATOM 724 C C . TRP A 1 93 ? -7.690 10.038 19.548 1.00 94.25 93 TRP A C 1
ATOM 726 O O . TRP A 1 93 ? -8.759 9.932 18.954 1.00 94.25 93 TRP A O 1
ATOM 736 N N . CYS A 1 94 ? -7.625 10.323 20.853 1.00 95.19 94 CYS A N 1
ATOM 737 C CA . CYS A 1 94 ? -8.816 10.503 21.682 1.00 95.19 94 CYS A CA 1
ATOM 738 C C . CYS A 1 94 ? -9.719 11.637 21.183 1.00 95.19 94 CYS A C 1
ATOM 740 O O . CYS A 1 94 ? -10.938 11.502 21.224 1.00 95.19 94 CYS A O 1
ATOM 742 N N . ALA A 1 95 ? -9.142 12.737 20.691 1.00 93.94 95 ALA A N 1
ATOM 743 C CA . ALA A 1 95 ? -9.908 13.853 20.140 1.00 93.94 95 ALA A CA 1
ATOM 744 C C . ALA A 1 95 ? -10.626 13.508 18.822 1.00 93.94 95 ALA A C 1
ATOM 746 O O . ALA A 1 95 ? -11.673 14.084 18.533 1.00 93.94 95 ALA A O 1
ATOM 747 N N . LEU A 1 96 ? -10.067 12.594 18.022 1.00 92.69 96 LEU A N 1
ATOM 748 C CA . LEU A 1 96 ? -10.614 12.208 16.716 1.00 92.69 96 LEU A CA 1
ATOM 749 C C . LEU A 1 96 ? -11.568 11.012 16.795 1.00 92.69 96 LEU A C 1
ATOM 751 O O . LEU A 1 96 ? -12.603 11.005 16.130 1.00 92.69 96 LEU A O 1
ATOM 755 N N . TYR A 1 97 ? -11.207 9.995 17.580 1.00 94.31 97 TYR A N 1
ATOM 756 C CA . TYR A 1 97 ? -11.849 8.680 17.558 1.00 94.31 97 TYR A CA 1
ATOM 757 C C . TYR A 1 97 ? -12.257 8.147 18.939 1.00 94.31 97 TYR A C 1
ATOM 759 O O . TYR A 1 97 ? -12.917 7.109 19.023 1.00 94.31 97 TYR A O 1
ATOM 767 N N . GLY A 1 98 ? -11.871 8.831 20.015 1.00 92.88 98 GLY A N 1
ATOM 768 C CA . GLY A 1 98 ? -12.186 8.424 21.378 1.00 92.88 98 GLY A CA 1
ATOM 769 C C . GLY A 1 98 ? -13.596 8.808 21.809 1.00 92.88 98 GLY A C 1
ATOM 770 O O . GLY A 1 98 ? -14.246 9.683 21.232 1.00 92.88 98 GLY A O 1
ATOM 771 N N . THR A 1 99 ? -14.069 8.167 22.870 1.00 93.25 99 THR A N 1
ATOM 772 C CA . THR A 1 99 ? -15.250 8.636 23.598 1.00 93.25 99 THR A CA 1
ATOM 773 C C . THR A 1 99 ? -14.901 9.795 24.537 1.00 93.25 99 THR A C 1
ATOM 775 O O . THR A 1 99 ? -13.735 10.146 24.733 1.00 93.25 99 THR A O 1
ATOM 778 N N . ALA A 1 100 ? -15.916 10.394 25.169 1.00 90.94 100 ALA A N 1
ATOM 779 C CA . ALA A 1 100 ? -15.727 11.503 26.108 1.00 90.94 100 ALA A CA 1
ATOM 780 C C . ALA A 1 100 ? -14.783 11.165 27.282 1.00 90.94 100 ALA A C 1
ATOM 782 O O . ALA A 1 100 ? -14.164 12.066 27.845 1.00 90.94 100 ALA A O 1
ATOM 783 N N . THR A 1 101 ? -14.646 9.884 27.639 1.00 90.06 101 THR A N 1
ATOM 784 C CA . THR A 1 101 ? -13.781 9.416 28.732 1.00 90.06 101 THR A CA 1
ATOM 785 C C . THR A 1 101 ? -12.365 9.048 28.290 1.00 90.06 101 THR A C 1
ATOM 787 O O . THR A 1 101 ? -11.531 8.787 29.152 1.00 90.06 101 THR A O 1
ATOM 790 N N . CYS A 1 102 ? -12.053 9.074 26.989 1.00 93.75 102 CYS A N 1
ATOM 791 C CA . CYS A 1 102 ? -10.782 8.583 26.440 1.00 93.75 102 CYS A CA 1
ATOM 792 C C . CYS A 1 102 ? -9.544 9.230 27.092 1.00 93.75 102 CYS A C 1
ATOM 794 O O . CYS A 1 102 ? -8.605 8.546 27.493 1.00 93.75 102 CYS A O 1
ATOM 796 N N . ASN A 1 103 ? -9.564 10.556 27.284 1.00 89.06 103 ASN A N 1
ATOM 797 C CA . ASN A 1 103 ? -8.461 11.294 27.920 1.00 89.06 103 ASN A CA 1
ATOM 798 C C . ASN A 1 103 ? -8.379 11.109 29.445 1.00 89.06 103 ASN A C 1
ATOM 800 O O . ASN A 1 103 ? -7.381 11.484 30.054 1.00 89.06 103 ASN A O 1
ATOM 804 N N . SER A 1 104 ? -9.429 10.578 30.071 1.00 86.88 104 SER A N 1
ATOM 805 C CA . SER A 1 104 ? -9.470 10.286 31.510 1.00 86.88 104 SER A CA 1
ATOM 806 C C . SER A 1 104 ? -9.101 8.835 31.824 1.00 86.88 104 SER A C 1
ATOM 808 O O . SER A 1 104 ? -8.947 8.489 32.994 1.00 86.88 104 SER A O 1
ATOM 810 N N . GLN A 1 105 ? -8.966 7.998 30.795 1.00 83.06 105 GLN A N 1
ATOM 811 C CA . GLN A 1 105 ? -8.519 6.614 30.886 1.00 83.06 105 GLN A CA 1
ATOM 812 C C . GLN A 1 105 ? -7.021 6.496 30.573 1.00 83.06 105 GLN A C 1
ATOM 814 O O . GLN A 1 105 ? -6.386 7.433 30.088 1.00 83.06 105 GLN A O 1
ATOM 819 N N . SER A 1 106 ? -6.454 5.329 30.876 1.00 88.00 106 SER A N 1
ATOM 820 C CA . SER A 1 106 ? -5.073 4.959 30.539 1.00 88.00 106 SER A CA 1
ATOM 821 C C . SER A 1 106 ? -5.019 3.661 29.730 1.00 88.00 106 SER A C 1
ATOM 823 O O . SER A 1 106 ? -4.033 2.926 29.795 1.00 88.00 106 SER A O 1
ATOM 825 N N . ASP A 1 107 ? -6.099 3.356 29.011 1.00 89.31 107 ASP A N 1
ATOM 826 C CA . ASP A 1 107 ? -6.234 2.142 28.220 1.00 89.31 107 ASP A CA 1
ATOM 827 C C . ASP A 1 107 ? -5.486 2.313 26.899 1.00 89.31 107 ASP A C 1
ATOM 829 O O . ASP A 1 107 ? -5.748 3.222 26.113 1.00 89.31 107 ASP A O 1
ATOM 833 N N . ALA A 1 108 ? -4.505 1.445 26.667 1.00 89.38 108 ALA A N 1
ATOM 834 C CA . ALA A 1 108 ? -3.685 1.484 25.470 1.00 89.38 108 ALA A CA 1
ATOM 835 C C . ALA A 1 108 ? -3.661 0.120 24.795 1.00 89.38 108 ALA A C 1
ATOM 837 O O . ALA A 1 108 ? -3.314 -0.903 25.391 1.00 89.38 108 ALA A O 1
ATOM 838 N N . MET A 1 109 ? -3.970 0.120 23.505 1.00 90.88 109 MET A N 1
ATOM 839 C CA . MET A 1 109 ? -3.787 -1.033 22.647 1.00 90.88 109 MET A CA 1
ATOM 840 C C . MET A 1 109 ? -2.319 -1.111 22.242 1.00 90.88 109 MET A C 1
ATOM 842 O O . MET A 1 109 ? -1.851 -0.355 21.391 1.00 90.88 109 MET A O 1
ATOM 846 N N . LEU A 1 110 ? -1.580 -2.037 22.853 1.00 88.06 110 LEU A N 1
ATOM 847 C CA . LEU A 1 110 ? -0.150 -2.199 22.582 1.00 88.06 110 LEU A CA 1
ATOM 848 C C . LEU A 1 110 ? 0.105 -2.775 21.185 1.00 88.06 110 LEU A C 1
ATOM 850 O O . LEU A 1 110 ? 0.901 -2.220 20.427 1.00 88.06 110 LEU A O 1
ATOM 854 N N . PHE A 1 111 ? -0.568 -3.877 20.847 1.00 85.19 111 PHE A N 1
ATOM 855 C CA . PHE A 1 111 ? -0.373 -4.576 19.583 1.00 85.19 111 PHE A CA 1
ATOM 856 C C . PHE A 1 111 ? -1.584 -5.446 19.234 1.00 85.19 111 PHE A C 1
ATOM 858 O O . PHE A 1 111 ? -2.036 -6.243 20.056 1.00 85.19 111 PHE A O 1
ATOM 865 N N . MET A 1 112 ? -2.072 -5.334 18.002 1.00 85.50 112 MET A N 1
ATOM 866 C CA . MET A 1 112 ? -3.048 -6.251 17.416 1.00 85.50 112 MET A CA 1
ATOM 867 C C . MET A 1 112 ? -2.645 -6.547 15.977 1.00 85.50 112 MET A C 1
ATOM 869 O O . MET A 1 112 ? -2.291 -5.633 15.235 1.00 85.50 112 MET A O 1
ATOM 873 N N . THR A 1 113 ? -2.729 -7.816 15.574 1.00 85.44 113 THR A N 1
ATOM 874 C CA . THR A 1 113 ? -2.535 -8.205 14.174 1.00 85.44 113 THR A CA 1
ATOM 875 C C . THR A 1 113 ? -3.637 -9.114 13.683 1.00 85.44 113 THR A C 1
ATOM 877 O O . THR A 1 113 ? -4.086 -10.001 14.407 1.00 85.44 113 THR A O 1
ATOM 880 N N . ARG A 1 114 ? -4.055 -8.903 12.436 1.00 83.00 114 ARG A N 1
ATOM 881 C CA . ARG A 1 114 ? -5.045 -9.736 11.749 1.00 83.00 114 ARG A CA 1
ATOM 882 C C . ARG A 1 114 ? -4.719 -9.793 10.262 1.00 83.00 114 ARG A C 1
ATOM 884 O O . ARG A 1 114 ? -4.216 -8.828 9.700 1.00 83.00 114 ARG A O 1
ATOM 891 N N . ARG A 1 115 ? -5.011 -10.919 9.612 1.00 81.44 115 ARG A N 1
ATOM 892 C CA . ARG A 1 115 ? -5.092 -10.982 8.145 1.00 81.44 115 ARG A CA 1
ATOM 893 C C . ARG A 1 115 ? -6.547 -10.877 7.722 1.00 81.44 115 ARG A C 1
ATOM 895 O O . ARG A 1 115 ? -7.381 -11.596 8.269 1.00 81.44 115 ARG A O 1
ATOM 902 N N . MET A 1 116 ? -6.814 -10.024 6.744 1.00 79.69 116 MET A N 1
ATOM 903 C CA . MET A 1 116 ? -8.148 -9.800 6.192 1.00 79.69 116 MET A CA 1
ATOM 904 C C . MET A 1 116 ? -8.412 -10.858 5.116 1.00 79.69 116 MET A C 1
ATOM 906 O O . MET A 1 116 ? -8.109 -10.663 3.947 1.00 79.69 116 MET A O 1
ATOM 910 N N . LEU A 1 117 ? -8.880 -12.044 5.504 1.00 79.56 117 LEU A N 1
ATOM 911 C CA . LEU A 1 117 ? -9.163 -13.117 4.537 1.00 79.56 117 LEU A CA 1
ATOM 912 C C . LEU A 1 117 ? -10.447 -12.831 3.742 1.00 79.56 117 LEU A C 1
ATOM 914 O O . LEU A 1 117 ? -10.637 -13.356 2.645 1.00 79.56 117 LEU A O 1
ATOM 918 N N . GLU A 1 118 ? -11.322 -12.010 4.316 1.00 82.56 118 GLU A N 1
ATOM 919 C CA . GLU A 1 118 ? -12.661 -11.682 3.840 1.00 82.56 118 GLU A CA 1
ATOM 920 C C . GLU A 1 118 ? -12.660 -10.672 2.682 1.00 82.56 118 GLU A C 1
ATOM 922 O O . GLU A 1 118 ? -13.610 -10.639 1.905 1.00 82.56 118 GLU A O 1
ATOM 927 N N . THR A 1 119 ? -11.586 -9.892 2.520 1.00 78.38 119 THR A N 1
ATOM 928 C CA . THR A 1 119 ? -11.410 -8.906 1.434 1.00 78.38 119 THR A CA 1
ATOM 929 C C . THR A 1 119 ? -10.877 -9.528 0.138 1.00 78.38 119 THR A C 1
ATOM 931 O O . THR A 1 119 ? -10.774 -8.857 -0.888 1.00 78.38 119 THR A O 1
ATOM 934 N N . GLY A 1 120 ? -10.592 -10.833 0.154 1.00 79.38 120 GLY A N 1
ATOM 935 C CA . GLY A 1 120 ? -10.060 -11.566 -0.987 1.00 79.38 120 GLY A CA 1
ATOM 936 C C . GLY A 1 120 ? -8.529 -11.552 -1.061 1.00 79.38 120 GLY A C 1
ATOM 937 O O . GLY A 1 120 ? -7.834 -11.133 -0.135 1.00 79.38 120 GLY A O 1
ATOM 938 N N . PRO A 1 121 ? -7.960 -12.113 -2.139 1.00 81.38 121 PRO A N 1
ATOM 939 C CA . PRO A 1 121 ? -6.519 -12.208 -2.284 1.00 81.38 121 PRO A CA 1
ATOM 940 C C . PRO A 1 121 ? -5.896 -10.871 -2.674 1.00 81.38 121 PRO A C 1
ATOM 942 O O . PRO A 1 121 ? -6.429 -10.129 -3.496 1.00 81.38 121 PRO A O 1
ATOM 945 N N . ARG A 1 122 ? -4.685 -10.637 -2.170 1.00 87.81 122 ARG A N 1
ATOM 946 C CA . ARG A 1 122 ? -3.839 -9.542 -2.628 1.00 87.81 122 ARG A CA 1
ATOM 947 C C . ARG A 1 122 ? -3.107 -9.958 -3.897 1.00 87.81 122 ARG A C 1
ATOM 949 O O . ARG A 1 122 ? -2.414 -10.981 -3.904 1.00 87.81 122 ARG A O 1
ATOM 956 N N . ILE A 1 123 ? -3.272 -9.192 -4.969 1.00 88.50 123 ILE A N 1
ATOM 957 C CA . ILE A 1 123 ? -2.682 -9.499 -6.277 1.00 88.50 123 ILE A CA 1
ATOM 958 C C . ILE A 1 123 ? -1.612 -8.462 -6.573 1.00 88.50 123 ILE A C 1
ATOM 960 O O . ILE A 1 123 ? -1.899 -7.269 -6.596 1.00 88.50 123 ILE A O 1
ATOM 964 N N . PHE A 1 124 ? -0.394 -8.925 -6.832 1.00 89.44 124 PHE A N 1
ATOM 965 C CA . PHE A 1 124 ? 0.696 -8.077 -7.292 1.00 89.44 124 PHE A CA 1
ATOM 966 C C . PHE A 1 124 ? 1.004 -8.398 -8.753 1.00 89.44 124 PHE A C 1
ATOM 968 O O . PHE A 1 124 ? 1.455 -9.505 -9.074 1.00 89.44 124 PHE A O 1
ATOM 975 N N . ALA A 1 125 ? 0.723 -7.431 -9.622 1.00 90.88 125 ALA A N 1
ATOM 976 C CA . ALA A 1 125 ? 0.985 -7.473 -11.051 1.00 90.88 125 ALA A CA 1
ATOM 977 C C . ALA A 1 125 ? 2.190 -6.590 -11.379 1.00 90.88 125 ALA A C 1
ATOM 979 O O . ALA A 1 125 ? 2.329 -5.490 -10.844 1.00 90.88 125 ALA A O 1
ATOM 980 N N . GLN A 1 126 ? 3.070 -7.075 -12.248 1.00 93.00 126 GLN A N 1
ATOM 981 C 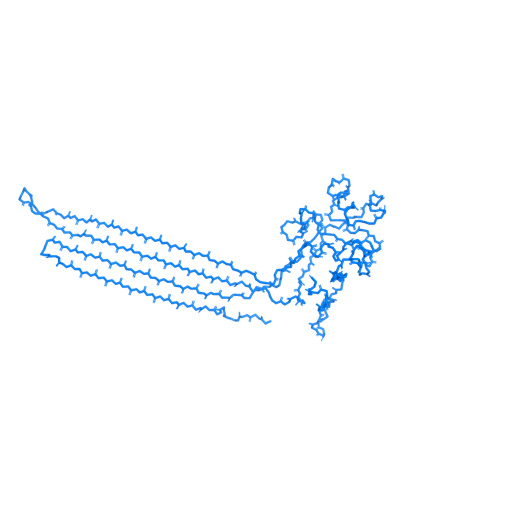CA . GLN A 1 126 ? 4.261 -6.343 -12.641 1.00 93.00 126 GLN A CA 1
ATOM 982 C C . GLN A 1 126 ? 4.501 -6.449 -14.141 1.00 93.00 126 GLN A C 1
ATOM 984 O O . GLN A 1 126 ? 4.564 -7.556 -14.678 1.00 93.00 126 GLN A O 1
ATOM 989 N N . ASP A 1 127 ? 4.725 -5.296 -14.765 1.00 93.44 127 ASP A N 1
ATOM 990 C CA . ASP A 1 127 ? 5.062 -5.147 -16.175 1.00 93.44 127 ASP A CA 1
ATOM 991 C C . ASP A 1 127 ? 6.468 -4.559 -16.296 1.00 93.44 127 ASP A C 1
ATOM 993 O O . ASP A 1 127 ? 6.747 -3.437 -15.854 1.00 93.44 127 ASP A O 1
ATOM 997 N N . VAL A 1 128 ? 7.383 -5.338 -16.871 1.00 95.56 128 VAL A N 1
ATOM 998 C CA . VAL A 1 128 ? 8.785 -4.949 -17.038 1.00 95.56 128 VAL A CA 1
ATOM 999 C C . VAL A 1 128 ? 9.143 -4.951 -18.510 1.00 95.56 128 VAL A C 1
ATOM 1001 O O . VAL A 1 128 ? 9.154 -5.999 -19.151 1.00 95.56 128 VAL A O 1
ATOM 1004 N N . LYS A 1 129 ? 9.512 -3.773 -19.014 1.00 95.81 129 LYS A N 1
ATOM 1005 C CA . LYS A 1 129 ? 9.925 -3.565 -20.402 1.00 95.81 129 LYS A CA 1
ATOM 1006 C C . LYS A 1 129 ? 11.385 -3.169 -20.441 1.00 95.81 129 LYS A C 1
ATOM 1008 O O . LYS A 1 129 ? 11.770 -2.187 -19.805 1.00 95.81 129 LYS A O 1
ATOM 1013 N N . THR A 1 130 ? 12.179 -3.912 -21.196 1.00 96.69 130 THR A N 1
ATOM 1014 C CA . THR A 1 130 ? 13.601 -3.643 -21.397 1.00 96.69 130 THR A CA 1
ATOM 1015 C C . THR A 1 130 ? 13.874 -3.455 -22.880 1.00 96.69 130 THR A C 1
ATOM 1017 O O . THR A 1 130 ? 13.541 -4.321 -23.685 1.00 96.69 130 THR A O 1
ATOM 1020 N N . TYR A 1 131 ? 14.515 -2.344 -23.221 1.00 96.38 131 TYR A N 1
ATOM 1021 C CA . TYR A 1 131 ? 15.049 -2.062 -24.547 1.00 96.38 131 TYR A CA 1
ATOM 1022 C C . TYR A 1 131 ? 16.562 -1.985 -24.450 1.00 96.38 131 TYR A C 1
ATOM 1024 O O . TYR A 1 131 ? 17.092 -1.297 -23.578 1.00 96.38 131 TYR A O 1
ATOM 1032 N N . PHE A 1 132 ? 17.248 -2.667 -25.352 1.00 97.25 132 PHE A N 1
ATOM 1033 C CA . PHE A 1 132 ? 18.694 -2.651 -25.457 1.00 97.25 132 PHE A CA 1
ATOM 1034 C C . PHE A 1 132 ? 19.096 -2.482 -26.918 1.00 97.25 132 PHE A C 1
ATOM 1036 O O . PHE A 1 132 ? 18.536 -3.123 -27.808 1.00 97.25 132 PHE A O 1
ATOM 1043 N N . PHE A 1 133 ? 20.065 -1.609 -27.150 1.00 97.44 133 PHE A N 1
ATOM 1044 C CA . PHE A 1 133 ? 20.632 -1.321 -28.455 1.00 97.44 133 PHE A CA 1
ATOM 1045 C C . PHE A 1 133 ? 22.146 -1.215 -28.318 1.00 97.44 133 PHE A C 1
ATOM 1047 O O . PHE A 1 133 ? 22.640 -0.516 -27.436 1.00 97.44 133 PHE A O 1
ATOM 1054 N N . GLU A 1 134 ? 22.870 -1.866 -29.213 1.00 97.44 134 GLU A N 1
ATOM 1055 C CA . GLU A 1 134 ? 24.316 -1.766 -29.330 1.00 97.44 134 GLU A CA 1
ATOM 1056 C C . GLU A 1 134 ? 24.708 -1.631 -30.799 1.00 97.44 134 GLU A C 1
ATOM 1058 O O . GLU A 1 134 ? 24.111 -2.260 -31.678 1.00 97.44 134 GLU A O 1
ATOM 1063 N N . ALA A 1 135 ? 25.707 -0.797 -31.062 1.00 97.38 135 ALA A N 1
ATOM 1064 C CA . ALA A 1 135 ? 26.306 -0.628 -32.372 1.00 97.38 135 ALA A CA 1
ATOM 1065 C C . ALA A 1 135 ? 27.822 -0.470 -32.241 1.00 97.38 135 ALA A C 1
ATOM 1067 O O . ALA A 1 135 ? 28.305 0.351 -31.457 1.00 97.38 135 ALA A O 1
ATOM 1068 N N . GLY A 1 136 ? 28.557 -1.240 -33.032 1.00 97.25 136 GLY A N 1
ATOM 1069 C CA . GLY A 1 136 ? 30.005 -1.301 -33.050 1.00 97.25 136 GLY A CA 1
ATOM 1070 C C . GLY A 1 136 ? 30.567 -1.081 -34.447 1.00 97.25 136 GLY A C 1
ATOM 1071 O O . GLY A 1 136 ? 29.974 -1.454 -35.458 1.00 97.25 136 GLY A O 1
ATOM 1072 N N . LEU A 1 137 ? 31.738 -0.457 -34.505 1.00 97.19 137 LEU A N 1
ATOM 1073 C CA . LEU A 1 137 ? 32.591 -0.446 -35.683 1.00 97.19 137 LEU A CA 1
ATOM 1074 C C . LEU A 1 137 ? 33.952 -0.993 -35.286 1.00 97.19 137 LEU A C 1
ATOM 1076 O O . LEU A 1 137 ? 34.534 -0.571 -34.284 1.00 97.19 137 LEU A O 1
ATOM 1080 N N . LYS A 1 138 ? 34.480 -1.895 -36.101 1.00 96.25 138 LYS A N 1
ATOM 1081 C CA . LYS A 1 138 ? 35.829 -2.430 -35.948 1.00 96.25 138 LYS A CA 1
ATOM 1082 C C . LYS A 1 138 ? 36.534 -2.452 -37.286 1.00 96.25 138 LYS A C 1
ATOM 1084 O O . LYS A 1 138 ? 35.914 -2.613 -38.338 1.00 96.25 138 LYS A O 1
ATOM 1089 N N . GLY A 1 139 ? 37.846 -2.323 -37.249 1.00 94.75 139 GLY A N 1
ATOM 1090 C CA . GLY A 1 139 ? 38.620 -2.330 -38.469 1.00 94.75 139 GLY A CA 1
ATOM 1091 C C . GLY A 1 139 ? 40.107 -2.243 -38.233 1.00 94.75 139 GLY A C 1
ATOM 1092 O O . GLY A 1 139 ? 40.589 -2.312 -37.101 1.00 94.75 139 GLY A O 1
ATOM 1093 N N . TYR A 1 140 ? 40.831 -2.079 -39.331 1.00 95.38 140 TYR A N 1
ATOM 1094 C CA . TYR A 1 140 ? 42.254 -1.806 -39.294 1.00 95.38 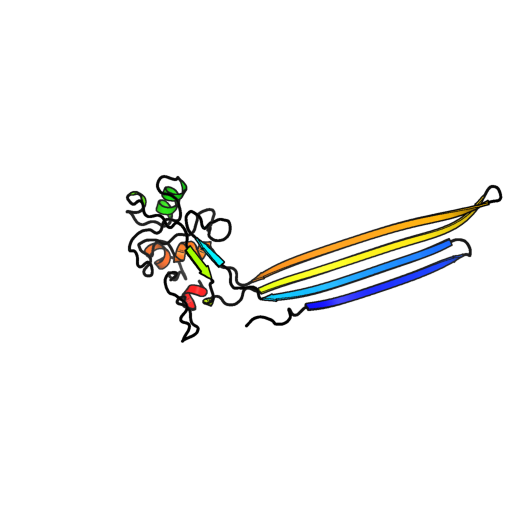140 TYR A CA 1
ATOM 1095 C C . TYR A 1 140 ? 42.669 -0.861 -40.418 1.00 95.38 140 TYR A C 1
ATOM 1097 O O . TYR A 1 140 ? 42.006 -0.770 -41.450 1.00 95.38 140 TYR A O 1
ATOM 1105 N N . PHE A 1 141 ? 43.768 -0.142 -40.227 1.00 92.88 141 PHE A N 1
ATOM 1106 C CA . PHE A 1 141 ? 44.387 0.669 -41.273 1.00 92.88 141 PHE A CA 1
ATOM 1107 C C . PHE A 1 141 ? 45.903 0.502 -41.244 1.00 92.88 141 PHE A C 1
ATOM 1109 O O . PHE A 1 141 ? 46.488 0.221 -40.200 1.00 92.88 141 PHE A O 1
ATOM 1116 N N . ARG A 1 142 ? 46.553 0.683 -42.396 1.00 92.50 142 ARG A N 1
ATOM 1117 C CA . ARG A 1 142 ? 48.009 0.571 -42.506 1.00 92.50 142 ARG A CA 1
ATOM 1118 C C . ARG A 1 142 ? 48.655 1.947 -42.418 1.00 92.50 142 ARG A C 1
ATOM 1120 O O . ARG A 1 142 ? 48.385 2.813 -43.246 1.00 92.50 142 ARG A O 1
ATOM 1127 N N . ALA A 1 143 ? 49.527 2.139 -41.435 1.00 91.06 143 ALA A N 1
ATOM 1128 C CA . ALA A 1 143 ? 50.284 3.372 -41.244 1.00 91.06 143 ALA A CA 1
ATOM 1129 C C . ALA A 1 143 ? 51.697 3.045 -40.752 1.00 91.06 143 ALA A C 1
ATOM 1131 O O . ALA A 1 143 ? 51.887 2.152 -39.928 1.00 91.06 143 ALA A O 1
ATOM 1132 N N . ILE A 1 144 ? 52.700 3.772 -41.260 1.00 93.69 144 ILE A N 1
ATOM 1133 C CA . ILE A 1 144 ? 54.112 3.613 -40.857 1.00 93.69 144 ILE A CA 1
ATOM 1134 C C . ILE A 1 144 ? 54.608 2.159 -41.058 1.00 93.69 144 ILE A C 1
ATOM 1136 O O . ILE A 1 144 ? 55.380 1.631 -40.273 1.00 93.69 144 ILE A O 1
ATOM 1140 N N . GLY A 1 145 ? 54.130 1.465 -42.097 1.00 93.81 145 GLY A N 1
ATOM 1141 C CA . GLY A 1 145 ? 54.519 0.074 -42.379 1.00 93.81 145 GLY A CA 1
ATOM 1142 C C . GLY A 1 145 ? 53.883 -0.993 -41.474 1.00 93.81 145 GLY A C 1
ATOM 1143 O O . GLY A 1 145 ? 54.196 -2.172 -41.642 1.00 93.81 145 GLY A O 1
ATOM 1144 N N . HIS A 1 146 ? 52.964 -0.615 -40.583 1.00 94.31 146 HIS A N 1
ATOM 1145 C CA . HIS A 1 146 ? 52.280 -1.515 -39.650 1.00 94.31 146 HIS A CA 1
ATOM 1146 C C . HIS A 1 146 ? 50.756 -1.443 -39.799 1.00 94.31 146 HIS A C 1
ATOM 1148 O O . HIS A 1 146 ? 50.218 -0.417 -40.219 1.00 94.31 146 HIS A O 1
ATOM 1154 N N . ASP A 1 147 ? 50.068 -2.528 -39.441 1.00 95.38 147 ASP A N 1
ATOM 1155 C CA . ASP A 1 147 ? 48.606 -2.575 -39.385 1.00 95.38 147 ASP A CA 1
ATOM 1156 C C . ASP A 1 147 ? 48.133 -2.189 -37.980 1.00 95.38 147 ASP A C 1
ATOM 1158 O O . ASP A 1 147 ? 48.583 -2.748 -36.979 1.00 95.38 147 ASP A O 1
ATOM 1162 N N . TRP A 1 148 ? 47.221 -1.227 -37.915 1.00 94.56 148 TRP A N 1
ATOM 1163 C CA . TRP A 1 148 ? 46.659 -0.684 -36.686 1.00 94.56 148 TRP A CA 1
ATOM 1164 C C . TRP A 1 148 ? 45.195 -1.073 -36.587 1.00 94.56 148 TRP A C 1
ATOM 1166 O O . TRP A 1 148 ? 44.395 -0.658 -37.421 1.00 94.56 148 TRP A O 1
ATOM 1176 N N . TYR A 1 149 ? 44.850 -1.853 -35.567 1.00 95.81 149 TYR A N 1
ATOM 1177 C CA . TYR A 1 149 ? 43.482 -2.291 -35.300 1.00 95.81 149 TYR A CA 1
ATOM 1178 C C . TYR A 1 149 ? 42.773 -1.308 -34.379 1.00 95.81 149 TYR A C 1
ATOM 1180 O O . TYR A 1 149 ? 43.379 -0.747 -33.464 1.00 95.81 149 TYR A O 1
ATOM 1188 N N . TRP A 1 150 ? 41.478 -1.128 -34.599 1.00 95.12 150 TRP A N 1
ATOM 1189 C CA . TRP A 1 150 ? 40.643 -0.275 -33.769 1.00 95.12 150 TRP A CA 1
ATOM 1190 C C . TRP A 1 150 ? 39.233 -0.847 -33.647 1.00 95.12 150 TRP A C 1
ATOM 1192 O O . TRP A 1 150 ? 38.747 -1.568 -34.523 1.00 95.12 150 TRP A O 1
ATOM 1202 N N . ASN A 1 151 ? 38.570 -0.490 -32.553 1.00 96.06 151 ASN A N 1
ATOM 1203 C CA . ASN A 1 151 ? 37.165 -0.765 -32.318 1.00 96.06 151 ASN A CA 1
ATOM 1204 C C . ASN A 1 151 ? 36.530 0.382 -31.525 1.00 96.06 151 ASN A C 1
ATOM 1206 O O . ASN A 1 151 ? 37.140 0.951 -30.623 1.00 96.06 151 ASN A O 1
ATOM 1210 N N . THR A 1 152 ? 35.289 0.707 -31.854 1.00 96.50 152 THR A N 1
ATOM 1211 C CA . THR A 1 152 ? 34.456 1.649 -31.105 1.00 96.50 152 THR A CA 1
ATOM 1212 C C . THR A 1 152 ? 33.061 1.064 -30.987 1.00 96.50 152 THR A C 1
ATOM 1214 O O . THR A 1 152 ? 32.579 0.433 -31.925 1.00 96.50 152 THR A O 1
ATOM 1217 N N . HIS A 1 153 ? 32.4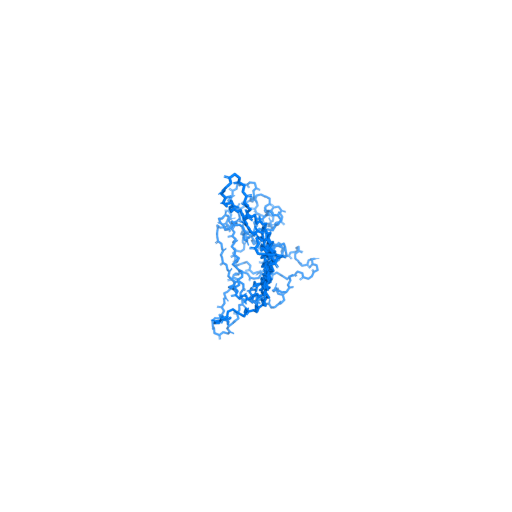29 1.240 -29.835 1.00 96.19 153 HIS A N 1
ATOM 1218 C CA . HIS A 1 153 ? 31.096 0.720 -29.569 1.00 96.19 153 HIS A CA 1
ATOM 1219 C C . HIS A 1 153 ? 30.262 1.761 -28.834 1.00 96.19 153 HIS A C 1
ATOM 1221 O O . HIS A 1 153 ? 30.778 2.582 -28.073 1.00 96.19 153 HIS A O 1
ATOM 1227 N N . TYR A 1 154 ? 28.958 1.700 -29.059 1.00 97.50 154 TYR A N 1
ATOM 1228 C CA . TYR A 1 154 ? 27.957 2.466 -28.345 1.00 97.50 154 TYR A CA 1
ATOM 1229 C C . TYR A 1 154 ? 26.843 1.522 -27.918 1.00 97.50 154 TYR A C 1
ATOM 1231 O O . TYR A 1 154 ? 26.285 0.815 -28.755 1.00 97.50 154 TYR A O 1
ATOM 1239 N N . SER A 1 155 ? 26.505 1.531 -26.632 1.00 97.25 155 SER A N 1
ATOM 1240 C CA . SER A 1 155 ? 25.387 0.763 -26.096 1.00 97.25 155 SER A CA 1
ATOM 1241 C C . SER A 1 155 ? 24.441 1.653 -25.296 1.00 97.25 155 SER A C 1
ATOM 1243 O O . SER A 1 155 ? 24.847 2.576 -24.587 1.00 97.25 155 SER A O 1
ATOM 1245 N N . TYR A 1 156 ? 23.151 1.372 -25.434 1.00 97.56 156 TYR A N 1
ATOM 1246 C CA . TYR A 1 156 ? 22.067 2.033 -24.728 1.00 97.56 156 TYR A CA 1
ATOM 1247 C C . TYR A 1 156 ? 21.094 0.986 -24.193 1.00 97.56 156 TYR A C 1
ATOM 1249 O O . TYR A 1 156 ? 20.715 0.049 -24.896 1.00 97.56 156 TYR A O 1
ATOM 1257 N N . SER A 1 157 ? 20.668 1.161 -22.944 1.00 97.12 157 SER A N 1
ATOM 1258 C CA . SER A 1 157 ? 19.694 0.290 -22.298 1.00 97.12 157 SER A CA 1
ATOM 1259 C C . SER A 1 157 ? 18.697 1.111 -21.498 1.00 97.12 157 SER A C 1
ATOM 1261 O O . SER A 1 157 ? 19.083 1.996 -20.733 1.00 97.12 157 SER A O 1
ATOM 1263 N N . ASN A 1 158 ? 17.415 0.796 -21.648 1.00 97.31 158 ASN A N 1
ATOM 1264 C CA . ASN A 1 158 ? 16.347 1.356 -20.836 1.00 97.31 158 ASN A CA 1
ATOM 1265 C C . ASN A 1 158 ? 15.495 0.228 -20.264 1.00 97.31 158 ASN A C 1
ATOM 1267 O O . ASN A 1 158 ? 15.087 -0.678 -20.991 1.00 97.31 158 ASN A O 1
ATOM 1271 N N . ARG A 1 159 ? 15.195 0.306 -18.966 1.00 96.31 159 ARG A N 1
ATOM 1272 C CA . ARG A 1 159 ? 14.273 -0.607 -18.297 1.00 96.31 159 ARG A CA 1
ATOM 1273 C C . ARG A 1 159 ? 13.205 0.187 -17.564 1.00 96.31 159 ARG A C 1
ATOM 1275 O O . ARG A 1 159 ? 13.516 0.899 -16.611 1.00 96.31 159 ARG A O 1
ATOM 1282 N N . THR A 1 160 ? 11.954 -0.020 -17.953 1.00 96.44 160 THR A N 1
ATOM 1283 C CA . THR A 1 160 ? 10.781 0.490 -17.240 1.00 96.44 160 THR A CA 1
ATOM 1284 C C . THR A 1 160 ? 10.140 -0.643 -16.448 1.00 96.44 160 THR A C 1
ATOM 1286 O O . THR A 1 160 ? 10.066 -1.776 -16.922 1.00 96.44 160 THR A O 1
ATOM 1289 N N . ASN A 1 161 ? 9.707 -0.340 -15.229 1.00 95.81 161 ASN A N 1
ATOM 1290 C CA . ASN A 1 161 ? 9.057 -1.288 -14.336 1.00 95.81 161 ASN A CA 1
ATOM 1291 C C . ASN A 1 161 ? 7.828 -0.618 -13.725 1.00 95.81 161 ASN A C 1
ATOM 1293 O O . ASN A 1 161 ? 7.965 0.399 -13.045 1.00 95.81 161 ASN A O 1
ATOM 1297 N N . VAL A 1 162 ? 6.656 -1.187 -13.984 1.00 94.88 162 VAL A N 1
ATOM 1298 C CA . VAL A 1 162 ? 5.394 -0.772 -13.375 1.00 94.88 162 VAL A CA 1
ATOM 1299 C C . VAL A 1 162 ? 4.907 -1.922 -12.507 1.00 94.88 162 VAL A C 1
ATOM 1301 O O . VAL A 1 162 ? 4.763 -3.044 -12.981 1.00 94.88 162 VAL A O 1
ATOM 1304 N N . GLY A 1 163 ? 4.688 -1.645 -11.224 1.00 92.62 163 GLY A N 1
ATOM 1305 C CA . GLY A 1 163 ? 4.064 -2.572 -10.286 1.00 92.62 163 GLY A CA 1
ATOM 1306 C C . GLY A 1 163 ? 2.688 -2.055 -9.895 1.00 92.62 163 GLY A C 1
ATOM 1307 O O . GLY A 1 163 ? 2.522 -0.860 -9.654 1.00 92.62 163 GLY A O 1
ATOM 1308 N N . THR A 1 164 ? 1.699 -2.936 -9.840 1.00 91.19 164 THR A N 1
ATOM 1309 C CA . THR A 1 164 ? 0.353 -2.621 -9.359 1.00 91.19 164 THR A CA 1
ATOM 1310 C C . THR A 1 164 ? -0.069 -3.665 -8.341 1.00 91.19 164 THR A C 1
ATOM 1312 O O . THR A 1 164 ? 0.041 -4.867 -8.580 1.00 91.19 164 THR A O 1
ATOM 1315 N N . GLU A 1 165 ? -0.537 -3.197 -7.190 1.00 88.75 165 GLU A N 1
ATOM 1316 C CA . GLU A 1 165 ? -1.019 -4.039 -6.104 1.00 88.75 165 GLU A CA 1
ATOM 1317 C C . GLU A 1 165 ? -2.515 -3.798 -5.909 1.00 88.75 165 GLU A C 1
ATOM 1319 O O . GLU A 1 165 ? -2.965 -2.658 -5.798 1.00 88.75 165 GLU A O 1
ATOM 1324 N N . TYR A 1 166 ? -3.284 -4.881 -5.897 1.00 87.56 166 TYR A N 1
ATOM 1325 C CA . TYR A 1 166 ? -4.732 -4.875 -5.716 1.00 87.56 166 TYR A CA 1
ATOM 1326 C C . TYR A 1 166 ? -5.103 -5.597 -4.425 1.00 87.56 166 TYR A C 1
ATOM 1328 O O . TYR A 1 166 ? -4.408 -6.528 -4.012 1.00 87.56 166 TYR A O 1
ATOM 1336 N N . GLY A 1 167 ? -6.237 -5.214 -3.834 1.00 84.25 167 GLY A N 1
ATOM 1337 C CA . GLY A 1 167 ? -6.715 -5.797 -2.577 1.00 84.25 167 GLY A CA 1
ATOM 1338 C C . GLY A 1 167 ? -6.025 -5.216 -1.342 1.00 84.25 167 GLY A C 1
ATOM 1339 O O . GLY A 1 167 ? -5.882 -5.913 -0.344 1.00 84.25 167 GLY A O 1
ATOM 1340 N N . LEU A 1 168 ? -5.559 -3.967 -1.432 1.00 84.88 168 LEU A N 1
ATOM 1341 C CA . LEU A 1 168 ? -5.107 -3.189 -0.282 1.00 84.88 168 LEU A CA 1
ATOM 1342 C C . LEU A 1 168 ? -6.301 -2.496 0.379 1.00 84.88 168 LEU A C 1
ATOM 1344 O O . LEU A 1 168 ? -7.212 -2.026 -0.303 1.00 84.88 168 LEU A O 1
ATOM 1348 N N . GLU A 1 169 ? -6.276 -2.426 1.701 1.00 85.81 169 GLU A N 1
ATOM 1349 C CA . GLU A 1 169 ? -7.314 -1.818 2.521 1.00 85.81 169 GLU A CA 1
ATOM 1350 C C . GLU A 1 169 ? -7.189 -0.289 2.536 1.00 85.81 169 GLU A C 1
ATOM 1352 O O . GLU A 1 169 ? -6.095 0.266 2.667 1.00 85.81 169 GLU A O 1
ATOM 1357 N N . ASP A 1 170 ? -8.327 0.402 2.476 1.00 89.38 170 ASP A N 1
ATOM 1358 C CA . ASP A 1 170 ? -8.391 1.844 2.711 1.00 89.38 170 ASP A CA 1
ATOM 1359 C C . ASP A 1 170 ? -8.347 2.112 4.223 1.00 89.38 170 ASP A C 1
ATOM 1361 O O . ASP A 1 170 ? -9.336 1.962 4.950 1.00 89.38 170 ASP A O 1
ATOM 1365 N N . THR A 1 171 ? -7.174 2.509 4.720 1.00 89.25 171 THR A N 1
ATOM 1366 C CA . THR A 1 171 ? -6.987 2.762 6.152 1.00 89.25 171 THR A CA 1
ATOM 1367 C C . THR A 1 171 ? -7.787 3.966 6.647 1.00 89.25 171 THR A C 1
ATOM 1369 O O . THR A 1 171 ? -8.162 3.991 7.819 1.00 89.25 171 THR A O 1
ATOM 1372 N N . THR A 1 172 ? -8.112 4.939 5.788 1.00 91.50 172 THR A N 1
ATOM 1373 C CA . THR A 1 172 ? -8.939 6.096 6.154 1.00 91.50 172 THR A CA 1
ATOM 1374 C C . THR A 1 172 ? -10.384 5.684 6.403 1.00 91.50 172 THR A C 1
ATOM 1376 O O . THR A 1 172 ? -10.958 6.074 7.424 1.00 91.50 172 THR A O 1
ATOM 1379 N N . ARG A 1 173 ? -10.962 4.856 5.528 1.00 92.94 173 ARG A N 1
ATOM 1380 C CA . ARG A 1 173 ? -12.308 4.305 5.754 1.00 92.94 173 ARG A CA 1
ATOM 1381 C C . ARG A 1 173 ? -12.335 3.368 6.952 1.00 92.94 173 ARG A C 1
ATOM 1383 O O . ARG A 1 173 ? -13.235 3.468 7.785 1.00 92.94 173 ARG A O 1
ATOM 1390 N N . MET A 1 174 ? -11.304 2.544 7.111 1.00 92.00 174 MET A N 1
ATOM 1391 C CA . MET A 1 174 ? -11.173 1.666 8.270 1.00 92.00 174 MET A CA 1
ATOM 1392 C C . MET A 1 174 ? -11.094 2.445 9.594 1.00 92.00 174 MET A C 1
ATOM 1394 O O . MET A 1 174 ? -11.764 2.065 10.550 1.00 92.00 174 MET A O 1
ATOM 1398 N N . ALA A 1 175 ? -10.354 3.559 9.665 1.00 93.19 175 ALA A N 1
ATOM 1399 C CA . ALA A 1 175 ? -10.306 4.398 10.869 1.00 93.19 175 ALA A CA 1
ATOM 1400 C C . ALA A 1 175 ? -11.692 4.923 11.268 1.00 93.19 175 ALA A C 1
ATOM 1402 O O . ALA A 1 175 ? -12.040 4.937 12.447 1.00 93.19 175 ALA A O 1
ATOM 1403 N N . LEU A 1 176 ? -12.508 5.303 10.282 1.00 94.62 176 LEU A N 1
ATOM 1404 C CA . LEU A 1 176 ? -13.876 5.750 10.517 1.00 94.62 176 LEU A CA 1
ATOM 1405 C C . LEU A 1 176 ? -14.804 4.597 10.943 1.00 94.62 176 LEU A C 1
ATOM 1407 O O . LEU A 1 176 ? -15.606 4.775 11.856 1.00 94.62 176 LEU A O 1
ATOM 1411 N N . ALA A 1 177 ? -14.667 3.415 10.338 1.00 95.31 177 ALA A N 1
ATOM 1412 C CA . ALA A 1 177 ? -15.440 2.224 10.701 1.00 95.31 177 ALA A CA 1
ATOM 1413 C C . ALA A 1 177 ? -15.082 1.655 12.089 1.00 95.31 177 ALA A C 1
ATOM 1415 O O . ALA A 1 177 ? -15.914 1.004 12.724 1.00 95.31 177 ALA A O 1
ATOM 1416 N N . LEU A 1 178 ? -13.852 1.882 12.562 1.00 94.81 178 LEU A N 1
ATOM 1417 C CA . LEU A 1 178 ? -13.381 1.497 13.899 1.00 94.81 178 LEU A CA 1
ATOM 1418 C C . LEU A 1 178 ? -13.604 2.578 14.963 1.00 94.81 178 LEU A C 1
ATOM 1420 O O . LEU A 1 178 ? -13.580 2.276 16.159 1.00 94.81 178 LEU A O 1
ATOM 1424 N N . GLY A 1 179 ? -13.802 3.820 14.528 1.00 94.88 179 GLY A N 1
ATOM 1425 C CA . GLY A 1 179 ? -14.007 4.989 15.369 1.00 94.88 179 GLY A CA 1
ATOM 1426 C C . GLY A 1 179 ? -15.406 5.071 15.995 1.00 94.88 179 GLY A C 1
ATOM 1427 O O . GLY A 1 179 ? -16.092 4.057 16.151 1.00 94.88 179 GLY A O 1
ATOM 1428 N N . PRO A 1 180 ? -15.837 6.279 16.399 1.00 95.75 180 PRO A N 1
ATOM 1429 C CA . PRO A 1 180 ? -17.095 6.466 17.097 1.00 95.75 180 PRO A CA 1
ATOM 1430 C C . PRO A 1 180 ? -18.294 6.017 16.262 1.00 95.75 180 PRO A C 1
ATOM 1432 O O . PRO A 1 180 ? -18.456 6.446 15.115 1.00 95.75 180 PRO A O 1
ATOM 1435 N N . LEU A 1 181 ? -19.171 5.198 16.853 1.00 95.44 181 LEU A N 1
ATOM 1436 C CA . LEU A 1 181 ? -20.327 4.638 16.143 1.00 95.44 181 LEU A CA 1
ATOM 1437 C C . LEU A 1 181 ? -21.234 5.732 15.566 1.00 95.44 181 LEU A C 1
ATOM 1439 O O . LEU A 1 181 ? -21.703 5.606 14.437 1.00 95.44 181 LEU A O 1
ATOM 1443 N N . SER A 1 182 ? -21.437 6.822 16.305 1.00 95.38 182 SER A N 1
ATOM 1444 C CA . SER A 1 182 ? -22.239 7.963 15.854 1.00 95.38 182 SER A CA 1
ATOM 1445 C C . SER A 1 182 ? -21.683 8.601 14.579 1.00 95.38 182 SER A C 1
ATOM 1447 O O . SER A 1 182 ? -22.451 8.902 13.669 1.00 95.38 182 SER A O 1
ATOM 1449 N N . THR A 1 183 ? -20.361 8.763 14.477 1.00 95.12 183 THR A N 1
ATOM 1450 C CA . THR A 1 183 ? -19.698 9.329 13.294 1.00 95.12 183 THR A CA 1
ATOM 1451 C C . THR A 1 183 ? -19.829 8.398 12.090 1.00 95.12 183 THR A C 1
ATOM 1453 O O . THR A 1 183 ? -20.125 8.859 10.986 1.00 95.12 183 THR A O 1
ATOM 1456 N N . CYS A 1 184 ? -19.671 7.087 12.288 1.00 95.88 184 CYS A N 1
ATOM 1457 C CA . CYS A 1 184 ? -19.882 6.114 11.217 1.00 95.88 184 CYS A CA 1
ATOM 1458 C C . CYS A 1 184 ? -21.348 6.116 10.746 1.00 95.88 184 CYS A C 1
ATOM 1460 O O . CYS A 1 184 ? -21.607 6.235 9.556 1.00 95.88 184 CYS A O 1
ATOM 1462 N N . GLN A 1 185 ? -22.325 6.112 11.657 1.00 95.62 185 GLN A N 1
ATOM 1463 C CA . GLN A 1 185 ? -23.756 6.081 11.312 1.00 95.62 185 GLN A CA 1
ATOM 1464 C C . GLN A 1 185 ? -24.240 7.281 10.484 1.00 95.62 185 GLN A C 1
ATOM 1466 O O . GLN A 1 185 ? -25.164 7.131 9.685 1.00 95.62 185 GLN A O 1
ATOM 1471 N N . ILE A 1 186 ? -23.641 8.462 10.666 1.00 96.44 186 ILE A N 1
ATOM 1472 C CA . ILE A 1 186 ? -23.970 9.651 9.863 1.00 96.44 186 ILE A CA 1
ATOM 1473 C C . ILE A 1 186 ? -23.148 9.750 8.572 1.00 96.44 186 ILE A C 1
ATOM 1475 O O . ILE A 1 186 ? -23.454 10.590 7.725 1.00 96.44 186 ILE A O 1
ATOM 1479 N N . THR A 1 187 ? -22.109 8.925 8.411 1.00 96.06 187 THR A N 1
ATOM 1480 C CA . THR A 1 187 ? -21.266 8.942 7.214 1.00 96.06 187 THR A CA 1
ATOM 1481 C C . THR A 1 187 ? -21.831 7.991 6.156 1.00 96.06 187 THR A C 1
ATOM 1483 O O . THR A 1 187 ? -21.967 6.795 6.421 1.00 96.06 187 THR A O 1
ATOM 1486 N N . PRO A 1 188 ? -22.141 8.473 4.936 1.00 95.25 188 PRO A N 1
ATOM 1487 C CA . PRO A 1 188 ? -22.713 7.632 3.890 1.00 95.25 188 PRO A CA 1
ATOM 1488 C C . PRO A 1 188 ? -21.861 6.396 3.587 1.00 95.25 188 PRO A C 1
ATOM 1490 O O . PRO A 1 188 ? -20.677 6.502 3.276 1.00 95.25 188 PRO A O 1
ATOM 1493 N N . GLY A 1 189 ? -22.489 5.222 3.650 1.00 92.56 189 GLY A N 1
ATOM 1494 C CA . GLY A 1 189 ? -21.860 3.942 3.327 1.00 92.56 189 GLY A CA 1
ATOM 1495 C C . GLY A 1 189 ? -21.007 3.333 4.441 1.00 92.56 189 GLY A C 1
ATOM 1496 O O . GLY A 1 189 ? -20.618 2.181 4.291 1.00 92.56 189 GLY A O 1
ATOM 1497 N N . CYS A 1 190 ? -20.754 4.041 5.548 1.00 96.38 190 CYS A N 1
ATOM 1498 C CA . CYS A 1 190 ? -19.948 3.502 6.640 1.00 96.38 190 CYS A CA 1
ATOM 1499 C C . CYS A 1 190 ? -20.647 2.349 7.351 1.00 96.38 190 CYS A C 1
ATOM 1501 O O . CYS A 1 190 ? -21.785 2.468 7.809 1.00 96.38 190 CYS A O 1
ATOM 1503 N N . VAL A 1 191 ? -19.928 1.236 7.469 1.00 95.69 191 VAL A N 1
ATOM 1504 C CA . VAL A 1 191 ? -20.360 0.061 8.220 1.00 95.69 191 VAL A CA 1
ATOM 1505 C C . VAL A 1 191 ? -19.354 -0.166 9.347 1.00 95.69 191 VAL A C 1
ATOM 1507 O O . VAL A 1 191 ? -18.170 -0.328 9.051 1.00 95.69 191 VAL A O 1
ATOM 1510 N N . PRO A 1 192 ? -19.778 -0.182 10.627 1.00 95.25 192 PRO A N 1
ATOM 1511 C CA . PRO A 1 192 ? -18.869 -0.438 11.740 1.00 95.25 192 PRO A CA 1
ATOM 1512 C C . PRO A 1 192 ? -18.126 -1.758 11.545 1.00 95.25 192 PRO A C 1
ATOM 1514 O O . PRO A 1 192 ? -18.750 -2.762 11.202 1.00 95.25 192 PRO A O 1
ATOM 1517 N N . LEU A 1 193 ? -16.810 -1.768 11.752 1.00 93.19 193 LEU A N 1
ATOM 1518 C CA . LEU A 1 193 ? -15.958 -2.919 11.441 1.00 93.19 193 LEU A CA 1
ATOM 1519 C C . LEU A 1 193 ? -15.736 -3.812 12.672 1.00 93.19 193 LEU A C 1
ATOM 1521 O O . LEU A 1 193 ? -15.371 -3.316 13.737 1.00 93.19 193 LEU A O 1
ATOM 1525 N N . ASP A 1 194 ? -15.912 -5.127 12.502 1.00 92.00 194 ASP A N 1
ATOM 1526 C CA . ASP A 1 194 ? -15.593 -6.145 13.511 1.00 92.00 194 ASP A CA 1
ATOM 1527 C C . ASP A 1 194 ? -14.177 -6.703 13.315 1.00 92.00 194 ASP A C 1
ATOM 1529 O O . ASP A 1 194 ? -13.925 -7.487 12.397 1.00 92.00 194 ASP A O 1
ATOM 1533 N N . LEU A 1 195 ? -13.260 -6.343 14.218 1.00 88.25 195 LEU A N 1
ATOM 1534 C CA . LEU A 1 195 ? -11.901 -6.889 14.243 1.00 88.25 195 LEU A CA 1
ATOM 1535 C C . LEU A 1 195 ? -11.668 -7.982 15.293 1.00 88.25 195 LEU A C 1
ATOM 1537 O O . LEU A 1 195 ? -10.621 -8.631 15.237 1.00 88.25 195 LEU A O 1
ATOM 1541 N N . PHE A 1 196 ? -12.606 -8.219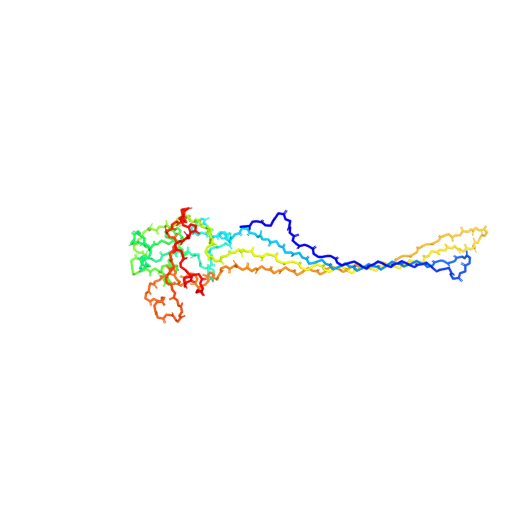 16.210 1.00 86.94 196 PHE A N 1
ATOM 1542 C CA . PHE A 1 196 ? -12.394 -9.085 17.382 1.00 86.94 196 PHE A CA 1
ATOM 1543 C C . PHE A 1 196 ? -12.933 -10.496 17.189 1.00 86.94 196 PHE A C 1
ATOM 1545 O O . PHE A 1 196 ? -12.536 -11.419 17.902 1.00 86.94 196 PHE A O 1
ATOM 1552 N N . GLY A 1 197 ? -13.804 -10.683 16.205 1.00 74.62 197 GLY A N 1
ATOM 1553 C CA . GLY A 1 197 ? -14.191 -12.006 15.760 1.00 74.62 197 GLY A CA 1
ATOM 1554 C C . GLY A 1 197 ? -13.067 -12.747 15.016 1.00 74.62 197 GLY A C 1
ATOM 1555 O O . GLY A 1 197 ? -12.248 -12.149 14.320 1.00 74.62 197 GLY A O 1
ATOM 1556 N N . GLY A 1 198 ? -13.010 -14.072 15.170 1.00 70.06 198 GLY A N 1
ATOM 1557 C CA . GLY A 1 198 ? -12.016 -14.931 14.519 1.00 70.06 198 GLY A CA 1
ATOM 1558 C C . GLY A 1 198 ? -12.529 -15.619 13.252 1.00 70.06 198 GLY A C 1
ATOM 1559 O O . GLY A 1 198 ? -13.729 -15.737 13.020 1.00 70.06 198 GLY A O 1
ATOM 1560 N N . TYR A 1 199 ? -11.606 -16.143 12.447 1.00 70.12 199 TYR A N 1
ATOM 1561 C CA . TYR A 1 199 ? -11.955 -16.995 11.312 1.00 70.12 199 TYR A CA 1
ATOM 1562 C C . TYR A 1 199 ? -12.538 -18.328 11.795 1.00 70.12 199 TYR A C 1
ATOM 1564 O O . TYR A 1 199 ? -11.883 -19.076 12.526 1.00 70.12 199 TYR A O 1
ATOM 1572 N N . ASN A 1 200 ? -13.761 -18.647 11.375 1.00 72.31 200 ASN A N 1
ATOM 1573 C CA . ASN A 1 200 ? -14.378 -19.929 11.670 1.00 72.31 200 ASN A CA 1
ATOM 1574 C C . ASN A 1 200 ? -13.822 -20.989 10.709 1.00 72.31 200 ASN A C 1
ATOM 1576 O O . ASN A 1 200 ? -14.183 -21.044 9.535 1.00 72.31 200 ASN A O 1
ATOM 1580 N N . LEU A 1 201 ? -12.958 -21.862 11.231 1.00 68.94 201 LEU A N 1
ATOM 1581 C CA . LEU A 1 201 ? -12.333 -22.942 10.460 1.00 68.94 201 LEU A CA 1
ATOM 1582 C C . LEU A 1 201 ? -13.341 -23.962 9.904 1.00 68.94 201 LEU A C 1
ATOM 1584 O O . LEU A 1 201 ? -13.034 -24.623 8.917 1.00 68.94 201 LEU A O 1
ATOM 1588 N N . ALA A 1 202 ? -14.524 -24.098 10.513 1.00 74.19 202 ALA A N 1
ATOM 1589 C CA . ALA A 1 202 ? -15.552 -25.037 10.070 1.00 74.19 202 ALA A CA 1
ATOM 1590 C C . ALA A 1 202 ? -16.389 -24.491 8.903 1.00 74.19 202 ALA A C 1
ATOM 1592 O O . ALA A 1 202 ? -16.775 -25.254 8.023 1.00 74.19 202 ALA A O 1
ATOM 1593 N N . THR A 1 203 ? -16.668 -23.183 8.880 1.00 73.88 203 THR A N 1
ATOM 1594 C CA . THR A 1 203 ? -17.450 -22.547 7.801 1.00 73.88 203 THR A CA 1
ATOM 1595 C C . THR A 1 203 ? -16.580 -21.878 6.743 1.00 73.88 203 THR A C 1
ATOM 1597 O O . THR A 1 203 ? -17.074 -21.515 5.679 1.00 73.88 203 THR A O 1
ATOM 1600 N N . GLY A 1 204 ? -15.287 -21.707 7.018 1.00 67.50 204 GLY A N 1
ATOM 1601 C CA . GLY A 1 204 ? -14.359 -21.015 6.134 1.00 67.50 204 GLY A CA 1
ATOM 1602 C C . GLY A 1 204 ? -14.633 -19.511 6.014 1.00 67.50 204 GLY A C 1
ATOM 1603 O O . GLY A 1 204 ? -14.191 -18.885 5.048 1.00 67.50 204 GLY A O 1
ATOM 1604 N N . GLN A 1 205 ? -15.369 -18.934 6.967 1.00 71.19 205 GLN A N 1
ATOM 1605 C CA . GLN A 1 205 ? -15.793 -17.536 6.958 1.00 71.19 205 GLN A CA 1
ATOM 1606 C C . GLN A 1 205 ? -15.186 -16.786 8.139 1.00 71.19 205 GLN A C 1
ATOM 1608 O O . GLN A 1 205 ? -15.135 -17.294 9.261 1.00 71.19 205 GLN A O 1
ATOM 1613 N N . GLY A 1 206 ? -14.720 -15.570 7.876 1.00 76.00 206 GLY A N 1
ATOM 1614 C CA . GLY A 1 206 ? -14.337 -14.640 8.924 1.00 76.00 206 GLY A CA 1
ATOM 1615 C C . GLY A 1 206 ? -15.517 -13.801 9.402 1.00 76.00 206 GLY A C 1
ATOM 1616 O O . GLY A 1 206 ? -16.622 -13.901 8.870 1.00 76.00 206 GLY A O 1
ATOM 1617 N N . THR A 1 207 ? -15.298 -13.010 10.447 1.00 84.69 207 THR A N 1
ATOM 1618 C CA . THR A 1 207 ? -16.370 -12.217 11.068 1.00 84.69 207 THR A CA 1
ATOM 1619 C C . THR A 1 207 ? -16.677 -10.919 10.345 1.00 84.69 207 THR A C 1
ATOM 1621 O O . THR A 1 207 ? -17.716 -10.312 10.593 1.00 84.69 207 THR A O 1
ATOM 1624 N N . ILE A 1 208 ? -15.814 -10.518 9.411 1.00 88.94 208 ILE A N 1
ATOM 1625 C CA . ILE A 1 208 ? -16.049 -9.349 8.575 1.00 88.94 208 ILE A CA 1
ATOM 1626 C C . ILE A 1 208 ? -17.031 -9.740 7.472 1.00 88.94 208 ILE A C 1
ATOM 1628 O O . ILE A 1 208 ? -16.751 -10.566 6.603 1.00 88.94 208 ILE A O 1
ATOM 1632 N N . THR A 1 209 ? -18.209 -9.133 7.521 1.00 88.62 209 THR A N 1
ATOM 1633 C CA . THR A 1 209 ? -19.262 -9.307 6.521 1.00 88.62 209 THR A CA 1
ATOM 1634 C C . THR A 1 209 ? -18.874 -8.667 5.182 1.00 88.62 209 THR A C 1
ATOM 1636 O O . THR A 1 209 ? -18.103 -7.704 5.160 1.00 88.62 209 THR A O 1
ATOM 1639 N N . PRO A 1 210 ? -19.461 -9.108 4.052 1.00 87.62 210 PRO A N 1
ATOM 1640 C CA . PRO A 1 210 ? -19.223 -8.475 2.754 1.00 87.62 210 PRO A CA 1
ATOM 1641 C C . PRO A 1 210 ? -19.495 -6.965 2.745 1.00 87.62 210 PRO A C 1
ATOM 1643 O O . PRO A 1 210 ? -18.746 -6.223 2.124 1.00 87.62 210 PRO A O 1
ATOM 1646 N N . SER A 1 211 ? -20.513 -6.498 3.479 1.00 87.94 211 SER A N 1
ATOM 1647 C CA . SER A 1 211 ? -20.825 -5.069 3.617 1.00 87.94 211 SER A CA 1
ATOM 1648 C C . SER A 1 211 ? -19.751 -4.283 4.369 1.00 87.94 211 SER A C 1
ATOM 1650 O O . SER A 1 211 ? -19.482 -3.142 4.010 1.00 87.94 211 SER A O 1
ATOM 1652 N N . GLN A 1 212 ? -19.127 -4.884 5.388 1.00 91.12 212 GLN A N 1
ATOM 1653 C CA . GLN A 1 212 ? -17.999 -4.276 6.100 1.00 91.12 212 GLN A CA 1
ATOM 1654 C C . GLN A 1 212 ? -16.739 -4.254 5.230 1.00 91.12 212 GLN A C 1
ATOM 1656 O O . GLN A 1 212 ? -16.017 -3.268 5.239 1.00 91.12 212 GLN A O 1
ATOM 1661 N N . ALA A 1 213 ? -16.488 -5.323 4.467 1.00 88.00 213 ALA A N 1
ATOM 1662 C CA . ALA A 1 213 ? -15.333 -5.421 3.575 1.00 88.00 213 ALA A CA 1
ATOM 1663 C C . ALA A 1 213 ? -15.431 -4.497 2.347 1.00 88.00 213 ALA A C 1
ATOM 1665 O O . ALA A 1 213 ? -14.406 -4.114 1.793 1.00 88.00 213 ALA A O 1
ATOM 1666 N N . SER A 1 214 ? -16.648 -4.170 1.896 1.00 86.75 214 SER A N 1
ATOM 1667 C CA . SER A 1 214 ? -16.883 -3.295 0.739 1.00 86.75 214 SER A CA 1
ATOM 1668 C C . SER A 1 214 ? -16.908 -1.801 1.062 1.00 86.75 214 SER A C 1
ATOM 1670 O O . SER A 1 214 ? -16.990 -0.998 0.129 1.00 86.75 214 SER A O 1
ATOM 1672 N N . TYR A 1 215 ? -16.936 -1.443 2.350 1.00 88.19 215 TYR A N 1
ATOM 1673 C CA . TYR A 1 215 ? -16.867 -0.050 2.778 1.00 88.19 215 TYR A CA 1
ATOM 1674 C C . TYR A 1 215 ? -15.459 0.488 2.566 1.00 88.19 215 TYR A C 1
ATOM 1676 O O . TYR A 1 215 ? -15.363 1.482 1.821 1.00 88.19 215 TYR A O 1
#

Radius of gyration: 29.87 Å; chains: 1; bounding box: 78×39×79 Å

Secondary structure (DSSP, 8-state):
---SS--EEEEEEEEEEEEESSSSEEEEEEEEEEEEEEEEEEPPPEEEESTTT-SSSSEETTEE--B-TTSTT-TTSS-BBSS-TTSHHHHHHHHHH--TTGGG---B---EEEE-STT--EEEEEEEEEEEEEEEEEEEEEETTEEEEEEEEEEEEEEEEEEEEES---HHHHHHHHS-HHHHHHSTT------SSPPBTTTTB-SS-HHHHT-

Sequence (215 aa):
YYYLQAPQEQWYAYSQAHYRFNSHVEFDTTVLYNDRTSQTQLAPTPLVMGAFGAIGYGSANGTFLGVSASNPYNPFGVDLVPYIPGTAGYANWCALYGTATCNSQSDAMLFMTRRMLETGPRIFAQDVKTYFFEAGLKGYFRAIGHDWYWNTHYSYSNRTNVGTEYGLEDTTRMALALGPLSTCQITPGCVPLDLFGGYNLATGQGTITPSQASY

Organism: NCBI:txid410659

Foldseek 3Di:
DFPPDWDKDKDKDKDKDKDDPDPFKIKIKIKIKMKMKTKGWDFADKAKFAQQGPPPRADDPNAGAWFELQQPQPPPSATAQRHQQPDPSQVVCCVPFYDPCSNVDRHTNHIDIDGCVVLPIKMKMKIKIKIKMKMKMWGWDDDPNDIGIDMDMDIDMDMDMDMDIPSRDNSNLQSQLRGHPVSQVPDPLRHNANPPFQQDPVVRDTPGDPSNSVD